Protein AF-A0A960VBR4-F1 (afdb_monomer)

Foldseek 3Di:
DPPPVVVVVVVVVVVVVVVVVVVVVPPPDDPDPAAQEEEEEDLDPVVQVVCCVVPVVRHHYDYHNHLVRSLVPQDLSHQEYEFEQDHPDQGRVNSLVSSCVRPVLQAYEYEEQDDPDAPPVRCCVPRVGLYYHHPPPDCVVVVVSSVVSNVSSVVVVVVVVVVVVVVVVVVVVLVVQQPDLDWDWDWDADLFIFTPDIHPNNCVVVPHPDPVVVRPHTPLVPDPHSCVSVVVD

Nearest PDB structures (foldseek):
  2vuh-assembly1_B-2  TM=8.983E-01  e=1.087E-08  Rhodobacter capsulatus
  2vui-assembly1_B-2  TM=8.947E-01  e=3.206E-08  Rhodobacter capsulatus
  7pva-assembly1_B  TM=7.418E-01  e=7.906E-09  Porphyromonas gingivalis W83
  3hv2-assembly1_B  TM=8.987E-01  e=1.284E-06  Pseudomonas protegens Pf-5
  2v0n-assembly1_B  TM=7.188E-01  e=6.638E-05  Caulobacter vibrioides CB15

Radius of gyration: 28.48 Å; Cα contacts (8 Å, |Δi|>4): 290; chains: 1; bounding box: 63×42×79 Å

Secondary structure (DSSP, 8-state):
--SSHHHHHHHHHHHHHHHHHHHHHTSSS----PPPEEEEE-S-HHHHHHHHHHHTTTSEEEEESSHHHHHHH--TTEEEEEE-SS-SSS-HHHHHHHHHHH-TT--EEEEE--SSSS-HHHHHHHH--SEEEETTS-HHHHHHHHHHHHHHHHHHHHHHHHHHHHHHHHHHHHHHHHH-SS--EEE--SSS-BEEEE-HHHHHHTT-S-HHHHTTSBGGGGSSSGGGGGGG-

Mean predicted aligned error: 11.53 Å

pLDDT: mean 84.43, std 19.1, range [33.66, 98.69]

Sequence (233 aa):
MENEKKNDEFDIFRNTKDDISKAQSDSTDKQYNSKPIVLIIDDDQNIRDALMISLGKKYNLILCSNGWDGINRVSPQVYTVILDIKMEGKNGFDTFIEIKQKNEYVPIIFHSAYQDLKSPFEIINDFRPFGYVVKGESNKQLLTMIDSGIDYYNQINKNILLGKKLQIQEEQYRTLVNNLNVGVYRNTGGLKGSFLQANPALAKILGYETVDEFMKKSVSDFYLNQKDRETFV

Solvent-accessible surface area (backbone atoms only — not comparable to full-atom values): 13092 Å² total; per-residue (Å²): 137,75,78,67,70,63,57,59,62,56,53,55,56,50,54,48,49,56,53,48,50,52,59,57,69,65,70,73,84,77,87,75,86,67,52,59,29,35,37,37,26,40,57,52,65,68,58,54,52,51,48,43,70,74,40,50,88,70,30,38,73,46,83,22,64,32,30,68,57,37,53,71,68,62,49,96,70,43,31,27,35,40,33,28,50,90,36,76,86,51,31,25,66,65,33,48,54,56,39,36,73,78,39,71,72,51,27,37,28,40,45,34,72,79,89,87,90,69,58,73,66,53,48,45,72,77,64,58,54,72,37,80,42,60,57,91,57,68,66,65,58,55,51,52,48,49,52,52,24,36,53,50,34,50,51,52,54,50,50,54,50,50,52,53,52,50,53,54,52,50,51,52,50,51,52,53,53,48,70,35,95,52,64,46,73,42,62,53,64,58,71,50,28,41,51,77,42,67,22,53,36,31,20,49,75,74,72,34,95,41,46,73,66,47,51,73,45,48,52,30,77,78,41,98,50,50,69,67,39,60,83,73,89

Structure (mmCIF, N/CA/C/O backbone):
data_AF-A0A960VBR4-F1
#
_entry.id   AF-A0A960VBR4-F1
#
loop_
_atom_site.group_PDB
_atom_site.id
_atom_site.type_symbol
_atom_site.label_atom_id
_atom_site.label_alt_id
_atom_site.label_comp_id
_atom_site.label_asym_id
_atom_site.label_entity_id
_atom_site.label_seq_id
_atom_site.pdbx_PDB_ins_code
_atom_site.Cartn_x
_atom_site.Cartn_y
_atom_site.Cartn_z
_atom_site.occupancy
_atom_site.B_iso_or_equiv
_atom_site.auth_seq_id
_atom_site.auth_comp_id
_atom_site.auth_asym_id
_atom_site.auth_atom_id
_atom_site.pdbx_PDB_model_num
ATOM 1 N N . MET A 1 1 ? -41.209 -12.188 9.310 1.00 42.19 1 MET A N 1
ATOM 2 C CA . MET A 1 1 ? -40.076 -11.774 8.451 1.00 42.19 1 MET A CA 1
ATOM 3 C C . MET A 1 1 ? -38.835 -11.344 9.251 1.00 42.19 1 MET A C 1
ATOM 5 O O . MET A 1 1 ? -37.852 -10.954 8.643 1.00 42.19 1 MET A O 1
ATOM 9 N N . GLU A 1 2 ? -38.816 -11.469 10.588 1.00 35.59 2 GLU A N 1
ATOM 10 C CA . GLU A 1 2 ? -37.652 -11.115 11.433 1.00 35.59 2 GLU A CA 1
ATOM 11 C C . GLU A 1 2 ? -36.722 -12.291 11.790 1.00 35.59 2 GLU A C 1
ATOM 13 O O . GLU A 1 2 ? -35.641 -12.070 12.324 1.00 35.59 2 GLU A O 1
ATOM 18 N N . ASN A 1 3 ? -37.096 -13.535 11.468 1.00 33.75 3 ASN A N 1
ATOM 19 C CA . ASN A 1 3 ? -36.330 -14.723 11.871 1.00 33.75 3 ASN A CA 1
ATOM 20 C C . ASN A 1 3 ? -35.296 -15.213 10.842 1.00 33.75 3 ASN A C 1
ATOM 22 O O . ASN A 1 3 ? -34.548 -16.130 11.156 1.00 33.75 3 ASN A O 1
ATOM 26 N N . GLU A 1 4 ? -35.206 -14.605 9.654 1.00 33.66 4 GLU A N 1
ATOM 27 C CA . GLU A 1 4 ? -34.183 -14.968 8.652 1.00 33.66 4 GLU A CA 1
ATOM 28 C C . GLU A 1 4 ? -32.904 -14.120 8.772 1.00 33.66 4 GLU A C 1
ATOM 30 O O . GLU A 1 4 ? -31.821 -14.622 8.502 1.00 33.66 4 GLU A O 1
ATOM 35 N N . LYS A 1 5 ? -32.974 -12.888 9.303 1.00 39.22 5 LYS A N 1
ATOM 36 C CA . LYS A 1 5 ? -31.795 -12.006 9.461 1.00 39.22 5 LYS A CA 1
ATOM 37 C C . LYS A 1 5 ? -30.871 -12.350 10.637 1.00 39.22 5 LYS A C 1
ATOM 39 O O . LYS A 1 5 ? -29.753 -11.856 10.685 1.00 39.22 5 LYS A O 1
ATOM 44 N N . LYS A 1 6 ? -31.315 -13.179 11.588 1.00 41.47 6 LYS A N 1
ATOM 45 C CA . LYS A 1 6 ? -30.488 -13.596 12.739 1.00 41.47 6 LYS A CA 1
ATOM 46 C C . LYS A 1 6 ? -29.543 -14.759 12.433 1.00 41.47 6 LYS A C 1
ATOM 48 O O . LYS A 1 6 ? -28.594 -14.956 13.184 1.00 41.47 6 LYS A O 1
ATOM 53 N N . ASN A 1 7 ? -29.783 -15.512 11.357 1.00 33.97 7 ASN A N 1
ATOM 54 C CA . ASN A 1 7 ? -28.906 -16.621 10.979 1.00 33.97 7 ASN A CA 1
ATOM 55 C C . ASN A 1 7 ? -27.661 -16.144 10.210 1.00 33.97 7 ASN A C 1
ATOM 57 O O . ASN A 1 7 ? -26.601 -16.736 10.385 1.00 33.97 7 ASN A O 1
ATOM 61 N N . ASP A 1 8 ? -27.743 -15.024 9.483 1.00 41.44 8 ASP A N 1
ATOM 62 C CA . ASP A 1 8 ? -26.605 -14.482 8.722 1.00 41.44 8 ASP A CA 1
ATOM 63 C C . ASP A 1 8 ? -25.493 -13.896 9.616 1.00 41.44 8 ASP A C 1
ATOM 65 O O . ASP A 1 8 ? -24.313 -14.051 9.308 1.00 41.44 8 ASP A O 1
ATOM 69 N N . GLU A 1 9 ? -25.820 -13.273 10.758 1.00 37.31 9 GLU A N 1
ATOM 70 C CA . GLU A 1 9 ? -24.797 -12.741 11.679 1.00 37.31 9 GLU A CA 1
ATOM 71 C C . GLU A 1 9 ? -23.972 -13.857 12.335 1.00 37.31 9 GLU A C 1
ATOM 73 O O . GLU A 1 9 ? -22.758 -13.724 12.478 1.00 37.31 9 GLU A O 1
ATOM 78 N N . PHE A 1 10 ? -24.592 -14.989 12.683 1.00 38.12 10 PHE A N 1
ATOM 79 C CA . PHE A 1 10 ? -23.902 -16.120 13.315 1.00 38.12 10 PHE A CA 1
ATOM 80 C C . PHE A 1 10 ? -22.989 -16.896 12.355 1.00 38.12 10 PHE A C 1
ATOM 82 O O . PHE A 1 10 ? -21.980 -17.456 12.801 1.00 38.12 10 PHE A O 1
ATOM 89 N N . ASP A 1 11 ? -23.283 -16.898 11.055 1.00 38.62 11 ASP A N 1
ATOM 90 C CA . ASP A 1 11 ? -22.440 -17.560 10.054 1.00 38.62 11 ASP A CA 1
ATOM 91 C C . ASP A 1 11 ? -21.168 -16.754 9.725 1.00 38.62 11 ASP A C 1
ATOM 93 O O . ASP A 1 11 ? -20.119 -17.343 9.446 1.00 38.62 11 ASP A O 1
ATOM 97 N N . ILE A 1 12 ? -21.181 -15.426 9.915 1.00 42.22 12 ILE A N 1
ATOM 98 C CA . ILE A 1 12 ? -19.964 -14.589 9.875 1.00 42.22 12 ILE A CA 1
ATOM 99 C C . ILE A 1 12 ? -19.017 -14.948 11.043 1.00 42.22 12 ILE A C 1
ATOM 101 O O . ILE A 1 12 ? -17.794 -15.006 10.874 1.00 42.22 12 ILE A O 1
ATOM 105 N N . PHE A 1 13 ? -19.559 -15.263 12.226 1.00 40.94 13 PHE A N 1
ATOM 106 C CA . PHE A 1 13 ? -18.775 -15.655 13.409 1.00 40.94 13 PHE A CA 1
ATOM 107 C C . PHE A 1 13 ? -18.161 -17.063 13.323 1.00 40.94 13 PHE A C 1
ATOM 109 O O . PHE A 1 13 ? -17.112 -17.305 13.927 1.00 40.94 13 PHE A O 1
ATOM 116 N N . ARG A 1 14 ? -18.779 -18.002 12.589 1.00 41.16 14 ARG A N 1
ATOM 117 C CA . ARG A 1 14 ? -18.183 -19.332 12.356 1.00 41.16 14 ARG A CA 1
ATOM 118 C C . ARG A 1 14 ? -17.019 -19.262 11.375 1.00 41.16 14 ARG A C 1
ATOM 120 O O . ARG A 1 14 ? -15.939 -19.740 11.709 1.00 41.16 14 ARG A O 1
ATOM 127 N N . ASN A 1 15 ? -17.202 -18.573 10.247 1.00 43.94 15 ASN A N 1
ATOM 128 C CA . ASN A 1 15 ? -16.138 -18.406 9.253 1.00 43.94 15 ASN A CA 1
ATOM 129 C C . ASN A 1 15 ? -14.916 -17.681 9.835 1.00 43.94 15 ASN A C 1
ATOM 131 O O . ASN A 1 15 ? -13.785 -18.099 9.617 1.00 43.94 15 ASN A O 1
ATOM 135 N N . THR A 1 16 ? -15.126 -16.664 10.677 1.00 49.59 16 THR A N 1
ATOM 136 C CA . THR A 1 16 ? -14.011 -15.943 11.316 1.00 49.59 16 THR A CA 1
ATOM 137 C C . THR A 1 16 ? -13.273 -16.770 12.369 1.00 49.59 16 THR A C 1
ATOM 139 O O . THR A 1 16 ? -12.064 -16.618 12.505 1.00 49.59 16 THR A O 1
ATOM 142 N N . LYS A 1 17 ? -13.936 -17.675 13.102 1.00 47.75 17 LYS A N 1
ATOM 143 C CA . LYS A 1 17 ? -13.244 -18.599 14.020 1.00 47.75 17 LYS A CA 1
ATOM 144 C C . LYS A 1 17 ? -12.384 -19.617 13.278 1.00 47.75 17 LYS A C 1
ATOM 146 O O . LYS A 1 17 ? -11.291 -19.918 13.756 1.00 47.75 17 LYS A O 1
ATOM 151 N N . ASP A 1 18 ? -12.840 -20.107 12.132 1.00 41.97 18 ASP A N 1
ATOM 152 C CA . ASP A 1 18 ? -12.066 -21.016 11.281 1.00 41.97 18 ASP A CA 1
ATOM 153 C C . ASP A 1 18 ? -10.891 -20.286 10.600 1.00 41.97 18 ASP A C 1
ATOM 155 O O . ASP A 1 18 ? -9.788 -20.828 10.519 1.00 41.97 18 ASP A O 1
ATOM 159 N N . ASP A 1 19 ? -11.069 -19.013 10.233 1.00 51.94 19 ASP A N 1
ATOM 160 C CA . ASP A 1 19 ? -9.996 -18.152 9.714 1.00 51.94 19 ASP A CA 1
ATOM 161 C C . ASP A 1 19 ? -8.967 -17.773 10.795 1.00 51.94 19 ASP A C 1
ATOM 163 O O . ASP A 1 19 ? -7.764 -17.733 10.533 1.00 51.94 19 ASP A O 1
ATOM 167 N N . ILE A 1 20 ? -9.410 -17.531 12.034 1.00 50.41 20 ILE A N 1
ATOM 168 C CA . ILE A 1 20 ? -8.535 -17.190 13.168 1.00 50.41 20 ILE A CA 1
ATOM 169 C C . ILE A 1 20 ? -7.820 -18.432 13.710 1.00 50.41 20 ILE A C 1
ATOM 171 O O . ILE A 1 20 ? -6.660 -18.333 14.104 1.00 50.41 20 ILE A O 1
ATOM 175 N N . SER A 1 21 ? -8.461 -19.603 13.710 1.00 47.28 21 SER A N 1
ATOM 176 C CA . SER A 1 21 ? -7.820 -20.859 14.127 1.00 47.28 21 SER A CA 1
ATOM 177 C C . SER A 1 21 ? -6.807 -21.358 13.094 1.00 47.28 21 SER A C 1
ATOM 179 O O . SER A 1 21 ? -5.727 -21.780 13.503 1.00 47.28 21 SER A O 1
ATOM 181 N N . LYS A 1 22 ? -7.055 -21.171 11.785 1.00 43.75 22 LYS A N 1
ATOM 182 C CA . LYS A 1 22 ? -6.006 -21.279 10.748 1.00 43.75 22 LYS A CA 1
ATOM 183 C C . LYS A 1 22 ? -4.876 -20.269 10.960 1.00 43.75 22 LYS A C 1
ATOM 185 O O . LYS A 1 22 ? -3.708 -20.637 10.917 1.00 43.75 22 LYS A O 1
ATOM 190 N N . ALA A 1 23 ? -5.200 -19.012 11.270 1.00 46.16 23 ALA A N 1
ATOM 191 C CA . ALA A 1 23 ? -4.188 -17.985 11.531 1.00 46.16 23 ALA A CA 1
ATOM 192 C C . ALA A 1 23 ? -3.373 -18.224 12.820 1.00 46.16 23 ALA A C 1
ATOM 194 O O . ALA A 1 23 ? -2.271 -17.691 12.952 1.00 46.16 23 ALA A O 1
ATOM 195 N N . GLN A 1 24 ? -3.894 -19.004 13.774 1.00 42.69 24 GLN A N 1
ATOM 196 C CA . GLN A 1 24 ? -3.209 -19.352 15.022 1.00 42.69 24 GLN A CA 1
ATOM 197 C C . GLN A 1 24 ? -2.404 -20.655 14.915 1.00 42.69 24 GLN A C 1
ATOM 199 O O . GLN A 1 24 ? -1.323 -20.716 15.503 1.00 42.69 24 GLN A O 1
ATOM 204 N N . SER A 1 25 ? -2.838 -21.651 14.132 1.00 40.44 25 SER A N 1
ATOM 205 C CA . SER A 1 25 ? -2.039 -22.865 13.882 1.00 40.44 25 SER A CA 1
ATOM 206 C C . SER A 1 25 ? -0.822 -22.624 12.983 1.00 40.44 25 SER A C 1
ATOM 208 O O . SER A 1 25 ? 0.148 -23.368 13.076 1.00 40.44 25 SER A O 1
ATOM 210 N N . ASP A 1 26 ? -0.837 -21.559 12.177 1.00 40.97 26 ASP A N 1
ATOM 211 C CA . ASP A 1 26 ? 0.260 -21.193 11.267 1.00 40.97 26 ASP A CA 1
ATOM 212 C C . ASP A 1 26 ? 1.315 -20.266 11.913 1.00 40.97 26 ASP A C 1
ATOM 214 O O . ASP A 1 26 ? 2.239 -19.796 11.249 1.00 40.97 26 ASP A O 1
ATOM 218 N N . SER A 1 27 ? 1.188 -19.968 13.213 1.00 40.31 27 SER A N 1
ATOM 219 C CA . SER A 1 27 ? 1.983 -18.926 13.887 1.00 40.31 27 SER A CA 1
ATOM 220 C C . SER A 1 27 ? 3.241 -19.414 14.621 1.00 40.31 27 SER A C 1
ATOM 222 O O . SER A 1 27 ? 3.963 -18.609 15.212 1.00 40.31 27 SER A O 1
ATOM 224 N N . THR A 1 28 ? 3.580 -20.699 14.513 1.00 37.69 28 THR A N 1
ATOM 225 C CA . THR A 1 28 ? 4.862 -21.247 14.978 1.00 37.69 28 THR A CA 1
ATOM 226 C C . THR A 1 28 ? 5.468 -22.121 13.884 1.00 37.69 28 THR A C 1
ATOM 228 O O . THR A 1 28 ? 4.940 -23.186 13.592 1.00 37.69 28 THR A O 1
ATOM 231 N N . ASP A 1 29 ? 6.584 -21.640 13.325 1.00 40.50 29 ASP A N 1
ATOM 232 C CA . ASP A 1 29 ? 7.463 -22.230 12.302 1.00 40.50 29 ASP A CA 1
ATOM 233 C C . ASP A 1 29 ? 7.265 -21.795 10.830 1.00 40.50 29 ASP A C 1
ATOM 235 O O . ASP A 1 29 ? 6.387 -22.260 10.111 1.00 40.50 29 ASP A O 1
ATOM 239 N N . LYS A 1 30 ? 8.258 -21.006 10.367 1.00 34.41 30 LYS A N 1
ATOM 240 C CA . LYS A 1 30 ? 8.620 -20.584 8.989 1.00 34.41 30 LYS A CA 1
ATOM 241 C C . LYS A 1 30 ? 8.100 -19.224 8.510 1.00 34.41 30 LYS A C 1
ATOM 243 O O . LYS A 1 30 ? 7.241 -19.113 7.643 1.00 34.41 30 LYS A O 1
ATOM 248 N N . GLN A 1 31 ? 8.800 -18.171 8.931 1.00 39.97 31 GLN A N 1
ATOM 249 C CA . GLN A 1 31 ? 8.921 -16.943 8.146 1.00 39.97 31 GLN A CA 1
ATOM 250 C C . GLN A 1 31 ? 9.685 -17.272 6.848 1.00 39.97 31 GLN A C 1
ATOM 252 O O . GLN A 1 31 ? 10.915 -17.240 6.812 1.00 39.97 31 GLN A O 1
ATOM 257 N N . TYR A 1 32 ? 8.980 -17.663 5.783 1.00 41.34 32 TYR A N 1
ATOM 258 C CA . TYR A 1 32 ? 9.600 -17.758 4.464 1.00 41.34 32 TYR A CA 1
ATOM 259 C C . TYR A 1 32 ? 10.051 -16.356 4.060 1.00 41.34 32 TYR A C 1
ATOM 261 O O . TYR A 1 32 ? 9.243 -15.472 3.791 1.00 41.34 32 TYR A O 1
ATOM 269 N N . ASN A 1 33 ? 11.366 -16.167 4.039 1.00 48.84 33 ASN A N 1
ATOM 270 C CA . ASN A 1 33 ? 12.055 -14.978 3.564 1.00 48.84 33 ASN A CA 1
ATOM 271 C C . ASN A 1 33 ? 11.931 -14.886 2.028 1.00 48.84 33 ASN A C 1
ATOM 273 O O . ASN A 1 33 ? 12.920 -14.972 1.299 1.00 48.84 33 ASN A O 1
ATOM 277 N N . SER A 1 34 ? 10.702 -14.840 1.506 1.00 80.06 34 SER A N 1
ATOM 278 C CA . SER A 1 34 ? 10.458 -14.682 0.077 1.00 80.06 34 SER A CA 1
ATOM 279 C C . SER A 1 34 ? 10.760 -13.241 -0.305 1.00 80.06 34 SER A C 1
ATOM 281 O O . SER A 1 34 ? 10.227 -12.311 0.300 1.00 80.06 34 SER A O 1
ATOM 283 N N . LYS A 1 35 ? 11.616 -13.060 -1.310 1.00 92.75 35 LYS A N 1
ATOM 284 C CA . LYS A 1 35 ? 11.963 -11.740 -1.835 1.00 92.75 35 LYS A CA 1
ATOM 285 C C . LYS A 1 35 ? 10.690 -10.948 -2.189 1.00 92.75 35 LYS A C 1
ATOM 287 O O . LYS A 1 35 ? 9.772 -11.541 -2.765 1.00 92.75 35 LYS A O 1
ATOM 292 N N . PRO A 1 36 ? 10.638 -9.634 -1.902 1.00 96.25 36 PRO A N 1
ATOM 293 C CA . PRO A 1 36 ? 9.482 -8.812 -2.239 1.00 96.25 36 PRO A CA 1
ATOM 294 C C . PRO A 1 36 ? 9.224 -8.832 -3.746 1.00 96.25 36 PRO A C 1
ATOM 296 O O . PRO A 1 36 ? 10.167 -8.874 -4.545 1.00 96.25 36 PRO A O 1
ATOM 299 N N . ILE A 1 37 ? 7.945 -8.820 -4.121 1.00 98.25 37 ILE A N 1
ATOM 300 C CA . ILE A 1 37 ? 7.527 -8.868 -5.521 1.00 98.25 37 ILE A CA 1
ATOM 301 C C . ILE A 1 37 ? 7.521 -7.453 -6.100 1.00 98.25 37 ILE A C 1
ATOM 303 O O . ILE A 1 37 ? 6.836 -6.570 -5.579 1.00 98.25 37 ILE A O 1
ATOM 307 N N . VAL A 1 38 ? 8.249 -7.257 -7.197 1.00 98.50 38 VAL A N 1
ATOM 308 C CA . VAL A 1 38 ? 8.288 -6.010 -7.967 1.00 98.50 38 VAL A CA 1
ATOM 309 C C . VAL A 1 38 ? 7.738 -6.282 -9.362 1.00 98.50 38 VAL A C 1
ATOM 311 O O . VAL A 1 38 ? 8.209 -7.176 -10.067 1.00 98.50 38 VAL A O 1
ATOM 314 N N . LEU A 1 39 ? 6.728 -5.513 -9.754 1.00 98.69 39 LEU A N 1
ATOM 315 C CA . LEU A 1 39 ? 6.128 -5.575 -11.082 1.00 98.69 39 LEU A CA 1
ATOM 316 C C . LEU A 1 39 ? 6.840 -4.582 -12.002 1.00 98.69 39 LEU A C 1
ATOM 318 O O . LEU A 1 39 ? 6.961 -3.412 -11.656 1.00 98.69 39 LEU A O 1
ATOM 322 N N . ILE A 1 40 ? 7.301 -5.035 -13.161 1.00 98.25 40 ILE A N 1
ATOM 323 C CA . ILE A 1 40 ? 7.991 -4.223 -14.165 1.00 98.25 40 ILE A CA 1
ATOM 324 C C . ILE A 1 40 ? 7.134 -4.201 -15.423 1.00 98.25 40 ILE A C 1
ATOM 326 O O . ILE A 1 40 ? 6.808 -5.257 -15.964 1.00 98.25 40 ILE A O 1
ATOM 330 N N . ILE A 1 41 ? 6.784 -3.005 -15.882 1.00 98.12 41 ILE A N 1
ATOM 331 C CA . ILE A 1 41 ? 5.954 -2.775 -17.062 1.00 98.12 41 ILE A CA 1
ATOM 332 C C . ILE A 1 41 ? 6.734 -1.855 -17.999 1.00 98.12 41 ILE A C 1
ATOM 334 O O . ILE A 1 41 ? 6.907 -0.675 -17.706 1.00 98.12 41 ILE A O 1
ATOM 338 N N . ASP A 1 42 ? 7.230 -2.413 -19.093 1.00 96.25 42 ASP A N 1
ATOM 339 C CA . ASP A 1 42 ? 8.037 -1.719 -20.101 1.00 96.25 42 ASP A CA 1
ATOM 340 C C . ASP A 1 42 ? 7.850 -2.480 -21.415 1.00 96.25 42 ASP A C 1
ATOM 342 O O . ASP A 1 42 ? 7.834 -3.711 -21.372 1.00 96.25 42 ASP A O 1
ATOM 346 N N . ASP A 1 43 ? 7.663 -1.821 -22.556 1.00 95.25 43 ASP A N 1
ATOM 347 C CA . ASP A 1 43 ? 7.450 -2.492 -23.846 1.00 95.25 43 ASP A CA 1
ATOM 348 C C . ASP A 1 43 ? 8.760 -2.968 -24.497 1.00 95.25 43 ASP A C 1
ATOM 350 O O . ASP A 1 43 ? 8.754 -3.972 -25.222 1.00 95.25 43 ASP A O 1
ATOM 354 N N . ASP A 1 44 ? 9.909 -2.410 -24.107 1.00 94.94 44 ASP A N 1
ATOM 355 C CA . ASP A 1 44 ? 11.227 -2.838 -24.581 1.00 94.94 44 ASP A CA 1
ATOM 356 C C . ASP A 1 44 ? 11.731 -4.095 -23.842 1.00 94.94 44 ASP A C 1
ATOM 358 O O . ASP A 1 44 ? 12.028 -4.096 -22.642 1.00 94.94 44 ASP A O 1
ATOM 362 N N . GLN A 1 45 ? 11.882 -5.194 -24.588 1.00 96.25 45 GLN A N 1
ATOM 363 C CA . GLN A 1 45 ? 12.408 -6.463 -24.071 1.00 96.25 45 GLN A CA 1
ATOM 364 C C . GLN A 1 45 ? 13.820 -6.319 -23.485 1.00 96.25 45 GLN A C 1
ATOM 366 O O . GLN A 1 45 ? 14.097 -6.902 -22.437 1.00 96.25 45 GLN A O 1
ATOM 371 N N . ASN A 1 46 ? 14.688 -5.509 -24.097 1.00 94.88 46 ASN A N 1
ATOM 372 C CA . ASN A 1 46 ? 16.066 -5.339 -23.636 1.00 94.88 46 ASN A CA 1
ATOM 373 C C . ASN A 1 46 ? 16.110 -4.682 -22.254 1.00 94.88 46 ASN A C 1
ATOM 375 O O . ASN A 1 46 ? 16.932 -5.047 -21.412 1.00 94.88 46 ASN A O 1
ATOM 379 N N . ILE A 1 47 ? 15.205 -3.733 -21.999 1.00 93.00 47 ILE A N 1
ATOM 380 C CA . ILE A 1 47 ? 15.102 -3.058 -20.703 1.00 93.00 47 ILE A CA 1
ATOM 381 C C . ILE A 1 47 ? 14.594 -4.033 -19.645 1.00 93.00 47 ILE A C 1
ATOM 383 O O . ILE A 1 47 ? 15.169 -4.106 -18.556 1.00 93.00 47 ILE A O 1
ATOM 387 N N . ARG A 1 48 ? 13.565 -4.829 -19.964 1.00 95.94 48 ARG A N 1
ATOM 388 C CA . ARG A 1 48 ? 13.056 -5.865 -19.052 1.00 95.94 48 ARG A CA 1
ATOM 389 C C . ARG A 1 48 ? 14.140 -6.876 -18.679 1.00 95.94 48 ARG A C 1
ATOM 391 O O . ARG A 1 48 ? 14.289 -7.181 -17.496 1.00 95.94 48 ARG A O 1
ATOM 398 N N . ASP A 1 49 ? 14.931 -7.332 -19.645 1.00 96.12 49 ASP A N 1
ATOM 399 C CA . ASP A 1 49 ? 16.025 -8.281 -19.412 1.00 96.12 49 ASP A CA 1
ATOM 400 C C . ASP A 1 49 ? 17.161 -7.660 -18.588 1.00 96.12 49 ASP A C 1
ATOM 402 O O . ASP A 1 49 ? 17.658 -8.271 -17.637 1.00 96.12 49 ASP A O 1
ATOM 406 N N . ALA A 1 50 ? 17.531 -6.409 -18.875 1.00 93.69 50 ALA A N 1
ATOM 407 C CA . ALA A 1 50 ? 18.530 -5.682 -18.096 1.00 93.69 50 ALA A CA 1
ATOM 408 C C . ALA A 1 50 ? 18.093 -5.499 -16.632 1.00 93.69 50 ALA A C 1
ATOM 410 O O . ALA A 1 50 ? 18.875 -5.748 -15.706 1.00 93.69 50 ALA A O 1
ATOM 411 N N . LEU A 1 51 ? 16.833 -5.118 -16.402 1.00 93.81 51 LEU A N 1
ATOM 412 C CA . LEU A 1 51 ? 16.264 -5.012 -15.058 1.00 93.81 51 LEU A CA 1
ATOM 413 C C . LEU A 1 51 ? 16.166 -6.383 -14.383 1.00 93.81 51 LEU A C 1
ATOM 415 O O . LEU A 1 51 ? 16.460 -6.485 -13.193 1.00 93.81 51 LEU A O 1
ATOM 419 N N . MET A 1 52 ? 15.845 -7.447 -15.122 1.00 95.75 52 MET A N 1
ATOM 420 C CA . MET A 1 52 ? 15.840 -8.810 -14.590 1.00 95.75 52 MET A CA 1
ATOM 421 C C . MET A 1 52 ? 17.208 -9.204 -14.033 1.00 95.75 52 MET A C 1
ATOM 423 O O . MET A 1 52 ? 17.307 -9.663 -12.892 1.00 95.75 52 MET A O 1
ATOM 427 N N . ILE A 1 53 ? 18.270 -8.970 -14.805 1.00 94.44 53 ILE A N 1
ATOM 428 C CA . ILE A 1 53 ? 19.650 -9.262 -14.403 1.00 94.44 53 ILE A CA 1
ATOM 429 C C . ILE A 1 53 ? 20.061 -8.396 -13.205 1.00 94.44 53 ILE A C 1
ATOM 431 O O . ILE A 1 53 ? 20.650 -8.900 -12.244 1.00 94.44 53 ILE A O 1
ATOM 435 N N . SER A 1 54 ? 19.738 -7.099 -13.238 1.00 92.50 54 SER A N 1
ATOM 436 C CA . SER A 1 54 ? 20.151 -6.147 -12.203 1.00 92.50 54 SER A CA 1
ATOM 437 C C . SER A 1 54 ? 19.399 -6.327 -10.881 1.00 92.50 54 SER A C 1
ATOM 439 O O . SER A 1 54 ? 19.974 -6.082 -9.820 1.00 92.50 54 SER A O 1
ATOM 441 N N . LEU A 1 55 ? 18.122 -6.717 -10.921 1.00 94.56 55 LEU A N 1
ATOM 442 C CA . LEU A 1 55 ? 17.211 -6.681 -9.770 1.00 94.56 55 LEU A CA 1
ATOM 443 C C . LEU A 1 55 ? 16.819 -8.081 -9.262 1.00 94.56 55 LEU A C 1
ATOM 445 O O . LEU A 1 55 ? 16.530 -8.242 -8.074 1.00 94.56 55 LEU A O 1
ATOM 449 N N . GLY A 1 56 ? 16.874 -9.122 -10.101 1.00 94.31 56 GLY A N 1
ATOM 450 C CA . GLY A 1 56 ? 16.381 -10.471 -9.773 1.00 94.31 56 GLY A CA 1
ATOM 451 C C . GLY A 1 56 ? 17.142 -11.177 -8.642 1.00 94.31 56 GLY A C 1
ATOM 452 O O . GLY A 1 56 ? 16.634 -12.093 -7.984 1.00 94.31 56 GLY A O 1
ATOM 453 N N . LYS A 1 57 ? 18.362 -10.720 -8.326 1.00 93.56 57 LYS A N 1
ATOM 454 C CA . LYS A 1 57 ? 19.091 -11.197 -7.139 1.00 93.56 57 LYS A CA 1
ATOM 455 C C . LYS A 1 57 ? 18.421 -10.777 -5.831 1.00 93.56 57 LYS A C 1
ATOM 457 O O . LYS A 1 57 ? 18.504 -11.541 -4.873 1.00 93.56 57 LYS A O 1
ATOM 462 N N . LYS A 1 58 ? 17.740 -9.628 -5.791 1.00 95.25 58 LYS A N 1
ATOM 463 C CA . LYS A 1 58 ? 17.160 -9.045 -4.570 1.00 95.25 58 LYS A CA 1
ATOM 464 C C . LYS A 1 58 ? 15.634 -9.148 -4.506 1.00 95.25 58 LYS A C 1
ATOM 466 O O . LYS A 1 58 ? 15.100 -9.317 -3.415 1.00 95.25 58 LYS A O 1
ATOM 471 N N . TYR A 1 59 ? 14.953 -9.130 -5.649 1.00 97.25 59 TYR A N 1
ATOM 472 C CA . TYR A 1 59 ? 13.489 -9.111 -5.725 1.00 97.25 59 TYR A CA 1
ATOM 473 C C . TYR A 1 59 ? 12.947 -10.285 -6.543 1.00 97.25 59 TYR A C 1
ATOM 475 O O . TYR A 1 59 ? 13.649 -10.832 -7.395 1.00 97.25 59 TYR A O 1
ATOM 483 N N . ASN A 1 60 ? 11.689 -10.646 -6.301 1.00 97.75 60 ASN A N 1
ATOM 484 C CA . ASN A 1 60 ? 10.924 -11.501 -7.204 1.00 97.75 60 ASN A CA 1
ATOM 485 C C . ASN A 1 60 ? 10.281 -10.605 -8.264 1.00 97.75 60 ASN A C 1
ATOM 487 O O . ASN A 1 60 ? 9.529 -9.697 -7.926 1.00 97.75 60 ASN A O 1
ATOM 491 N N . LEU A 1 61 ? 10.597 -10.820 -9.537 1.00 97.81 61 LEU A N 1
ATOM 492 C CA . LEU A 1 61 ? 10.180 -9.911 -10.603 1.00 97.81 61 LEU A CA 1
ATOM 493 C C . LEU A 1 61 ? 9.029 -10.502 -11.407 1.00 97.81 61 LEU A C 1
ATOM 495 O O . LEU A 1 61 ? 9.099 -11.650 -11.844 1.00 97.81 61 LEU A O 1
ATOM 499 N N . ILE A 1 62 ? 8.003 -9.691 -11.640 1.00 98.31 62 ILE A N 1
ATOM 500 C CA . ILE A 1 62 ? 6.966 -9.960 -12.635 1.00 98.31 62 ILE A CA 1
ATOM 501 C C . ILE A 1 62 ? 7.218 -8.998 -13.790 1.00 98.31 62 ILE A C 1
ATOM 503 O O . ILE A 1 62 ? 7.205 -7.789 -13.587 1.00 98.31 62 ILE A O 1
ATOM 507 N N . LEU A 1 63 ? 7.471 -9.524 -14.985 1.00 98.19 63 LEU A N 1
ATOM 508 C CA . LEU A 1 63 ? 7.750 -8.723 -16.176 1.00 98.19 63 LEU A CA 1
ATOM 509 C C . LEU A 1 63 ? 6.507 -8.683 -17.072 1.00 98.19 63 LEU A C 1
ATOM 511 O O . LEU A 1 63 ? 5.949 -9.731 -17.393 1.00 98.19 63 LEU A O 1
ATOM 515 N N . CYS A 1 64 ? 6.096 -7.491 -17.490 1.00 98.12 64 CYS A N 1
ATOM 516 C CA . CYS A 1 64 ? 4.973 -7.256 -18.394 1.00 98.12 64 CYS A CA 1
ATOM 517 C C . CYS A 1 64 ? 5.440 -6.409 -19.578 1.00 98.12 64 CYS A C 1
ATOM 519 O O . CYS A 1 64 ? 6.133 -5.412 -19.388 1.00 98.12 64 CYS A O 1
ATOM 521 N N . SER A 1 65 ? 5.039 -6.791 -20.791 1.00 96.69 65 SER A N 1
ATOM 522 C CA . SER A 1 65 ? 5.425 -6.094 -22.027 1.00 96.69 65 SER A CA 1
ATOM 523 C C . SER A 1 65 ? 4.485 -4.955 -22.426 1.00 96.69 65 SER A C 1
ATOM 525 O O . SER A 1 65 ? 4.676 -4.343 -23.468 1.00 96.69 65 SER A O 1
ATOM 527 N N . ASN A 1 66 ? 3.419 -4.717 -21.660 1.00 96.94 66 ASN A N 1
ATOM 528 C CA . ASN A 1 66 ? 2.427 -3.684 -21.942 1.00 96.94 66 ASN A CA 1
ATOM 529 C C . ASN A 1 66 ? 1.578 -3.372 -20.699 1.00 96.94 66 ASN A C 1
ATOM 531 O O . ASN A 1 66 ? 1.509 -4.165 -19.751 1.00 96.94 66 ASN A O 1
ATOM 535 N N . GLY A 1 67 ? 0.887 -2.229 -20.737 1.00 97.00 67 GLY A N 1
ATOM 536 C CA . GLY A 1 67 ? 0.046 -1.746 -19.642 1.00 97.00 67 GLY A CA 1
ATOM 537 C C . GLY A 1 67 ? -1.085 -2.697 -19.241 1.00 97.00 67 GLY A C 1
ATOM 538 O O . GLY A 1 67 ? -1.296 -2.914 -18.050 1.00 97.00 67 GLY A O 1
ATOM 539 N N . TRP A 1 68 ? -1.776 -3.320 -20.205 1.00 97.44 68 TRP A N 1
ATOM 540 C CA . TRP A 1 68 ? -2.890 -4.243 -19.928 1.00 97.44 68 TRP A CA 1
ATOM 541 C C . TRP A 1 68 ? -2.454 -5.441 -19.087 1.00 97.44 68 TRP A C 1
ATOM 543 O O . TRP A 1 68 ? -3.098 -5.796 -18.098 1.00 97.44 68 TRP A O 1
ATOM 553 N N . ASP A 1 69 ? -1.331 -6.042 -19.461 1.00 97.12 69 ASP A N 1
ATOM 554 C CA . ASP A 1 69 ? -0.743 -7.166 -18.746 1.00 97.12 69 ASP A CA 1
ATOM 555 C C . ASP A 1 69 ? -0.292 -6.759 -17.332 1.00 97.12 69 ASP A C 1
ATOM 557 O O . ASP A 1 69 ? -0.571 -7.446 -16.347 1.00 97.12 69 ASP A O 1
ATOM 561 N N . GLY A 1 70 ? 0.315 -5.574 -17.200 1.00 97.25 70 GLY A N 1
ATOM 562 C CA . GLY A 1 70 ? 0.653 -4.971 -15.908 1.00 97.25 70 GLY A CA 1
ATOM 563 C C . GLY A 1 70 ? -0.556 -4.798 -14.984 1.00 97.25 70 GLY A C 1
ATOM 564 O O . GLY A 1 70 ? -0.535 -5.234 -13.832 1.00 97.25 70 GLY A O 1
ATOM 565 N N . ILE A 1 71 ? -1.648 -4.234 -15.499 1.00 98.06 71 ILE A N 1
ATOM 566 C CA . ILE A 1 71 ? -2.898 -4.021 -14.754 1.00 98.06 71 ILE A CA 1
ATOM 567 C C . ILE A 1 71 ? -3.520 -5.348 -14.318 1.00 98.06 71 ILE A C 1
ATOM 569 O O . ILE A 1 71 ? -4.117 -5.425 -13.245 1.00 98.06 71 ILE A O 1
ATOM 573 N N . ASN A 1 72 ? -3.411 -6.405 -15.119 1.00 97.50 72 ASN A N 1
ATOM 574 C CA . ASN A 1 72 ? -3.943 -7.720 -14.759 1.00 97.50 72 ASN A CA 1
ATOM 575 C C . ASN A 1 72 ? -3.107 -8.436 -13.696 1.00 97.50 72 ASN A C 1
ATOM 577 O O . ASN A 1 72 ? -3.655 -9.235 -12.940 1.00 97.50 72 ASN A O 1
ATOM 581 N N . ARG A 1 73 ? -1.805 -8.140 -13.610 1.00 97.38 73 ARG A N 1
ATOM 582 C CA . ARG A 1 73 ? -0.893 -8.767 -12.643 1.00 97.38 73 ARG A CA 1
ATOM 583 C C . ARG A 1 73 ? -0.710 -7.995 -11.341 1.00 97.38 73 ARG A C 1
ATOM 585 O O . ARG A 1 73 ? -0.128 -8.549 -10.406 1.00 97.38 73 ARG A O 1
ATOM 592 N N . VAL A 1 74 ? -1.208 -6.760 -11.232 1.00 96.69 74 VAL A N 1
ATOM 593 C CA . VAL A 1 74 ? -1.209 -6.064 -9.939 1.00 96.69 74 VAL A CA 1
ATOM 594 C C . VAL A 1 74 ? -2.092 -6.817 -8.942 1.00 96.69 74 VAL A C 1
ATOM 596 O O . VAL A 1 74 ? -3.238 -7.168 -9.220 1.00 96.69 74 VAL A O 1
ATOM 599 N N . SER A 1 75 ? -1.546 -7.068 -7.758 1.00 95.06 75 SER A N 1
ATOM 600 C CA . SER A 1 75 ? -2.236 -7.727 -6.653 1.00 95.06 75 SER A CA 1
ATOM 601 C C . SER A 1 75 ? -1.739 -7.158 -5.320 1.00 95.06 75 SER A C 1
ATOM 603 O O . SER A 1 75 ? -0.717 -6.466 -5.306 1.00 95.06 75 SER A O 1
ATOM 605 N N . PRO A 1 76 ? -2.395 -7.464 -4.185 1.00 93.31 76 PRO A N 1
ATOM 606 C CA . PRO A 1 76 ? -1.909 -7.055 -2.863 1.00 93.31 76 PRO A CA 1
ATOM 607 C C . PRO A 1 76 ? -0.508 -7.581 -2.503 1.00 93.31 76 PRO A C 1
ATOM 609 O O . PRO A 1 76 ? 0.100 -7.095 -1.557 1.00 93.31 76 PRO A O 1
ATOM 612 N N . GLN A 1 77 ? 0.006 -8.579 -3.232 1.00 93.88 77 GLN A N 1
ATOM 613 C CA . GLN A 1 77 ? 1.344 -9.143 -3.021 1.00 93.88 77 GLN A CA 1
ATOM 614 C C . GLN A 1 77 ? 2.436 -8.389 -3.793 1.00 93.88 77 GLN A C 1
ATOM 616 O O . GLN A 1 77 ? 3.616 -8.638 -3.561 1.00 93.88 77 GLN A O 1
ATOM 621 N N . VAL A 1 78 ? 2.073 -7.493 -4.718 1.00 97.75 78 VAL A N 1
ATOM 622 C CA . VAL A 1 78 ? 3.024 -6.629 -5.430 1.00 97.75 78 VAL A CA 1
ATOM 623 C C . VAL A 1 78 ? 3.366 -5.445 -4.534 1.00 97.75 78 VAL A C 1
ATOM 625 O O . VAL A 1 78 ? 2.491 -4.660 -4.180 1.00 97.75 78 VAL A O 1
ATOM 628 N N . TYR A 1 79 ? 4.644 -5.310 -4.187 1.00 98.25 79 TYR A N 1
ATOM 629 C CA . TYR A 1 79 ? 5.108 -4.291 -3.244 1.00 98.25 79 TYR A CA 1
ATOM 630 C C . TYR A 1 79 ? 5.425 -2.961 -3.916 1.00 98.25 79 TYR A C 1
ATOM 632 O O . TYR A 1 79 ? 5.261 -1.923 -3.291 1.00 98.25 79 TYR A O 1
ATOM 640 N N . THR A 1 80 ? 5.880 -3.003 -5.169 1.00 98.38 80 THR A N 1
ATOM 641 C CA . THR A 1 80 ? 6.259 -1.829 -5.963 1.00 98.38 80 THR A CA 1
ATOM 642 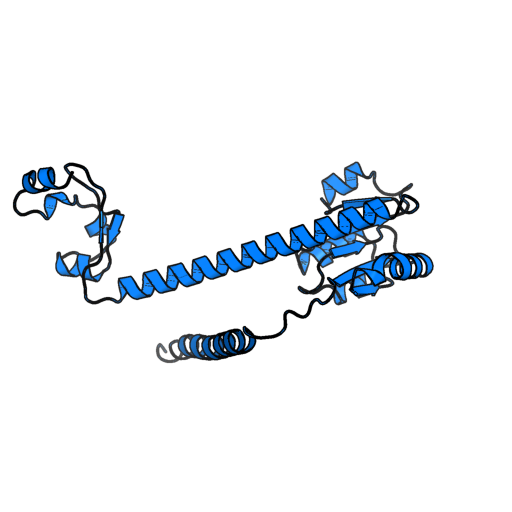C C . THR A 1 80 ? 6.031 -2.117 -7.442 1.00 98.38 80 THR A C 1
ATOM 644 O O . THR A 1 80 ? 6.239 -3.244 -7.900 1.00 98.38 80 THR A O 1
ATOM 647 N N . VAL A 1 81 ? 5.644 -1.087 -8.196 1.00 98.69 81 VAL A N 1
ATOM 648 C CA . VAL A 1 81 ? 5.544 -1.123 -9.659 1.00 98.69 81 VAL A CA 1
ATOM 649 C C . VAL A 1 81 ? 6.594 -0.198 -10.272 1.00 98.69 81 VAL A C 1
ATOM 651 O O . VAL A 1 81 ? 6.690 0.965 -9.890 1.00 98.69 81 VAL A O 1
ATOM 654 N N . ILE A 1 82 ? 7.352 -0.700 -11.240 1.00 97.94 82 ILE A N 1
ATOM 655 C CA . ILE A 1 82 ? 8.194 0.082 -12.147 1.00 97.94 82 ILE A CA 1
ATOM 656 C C . ILE A 1 82 ? 7.446 0.179 -13.471 1.00 97.94 82 ILE A C 1
ATOM 658 O O . ILE A 1 82 ? 7.071 -0.848 -14.038 1.00 97.94 82 ILE A O 1
ATOM 662 N N . LEU A 1 83 ? 7.208 1.397 -13.942 1.00 97.44 83 LEU A N 1
ATOM 663 C CA . LEU A 1 83 ? 6.328 1.657 -15.075 1.00 97.44 83 LEU A CA 1
ATOM 664 C C . LEU A 1 83 ? 7.005 2.579 -16.082 1.00 97.44 83 LEU A C 1
ATOM 666 O O . LEU A 1 83 ? 7.359 3.711 -15.744 1.00 97.44 83 LEU A O 1
ATOM 670 N N . ASP A 1 84 ? 7.154 2.120 -17.321 1.00 94.94 84 ASP A N 1
ATOM 671 C CA . ASP A 1 84 ? 7.478 3.023 -18.415 1.00 94.94 84 ASP A CA 1
ATOM 672 C C . ASP A 1 84 ? 6.277 3.906 -18.750 1.00 94.94 84 ASP A C 1
ATOM 674 O O . ASP A 1 84 ? 5.114 3.508 -18.673 1.00 94.94 84 ASP A O 1
ATOM 678 N N . ILE A 1 85 ? 6.576 5.144 -19.116 1.00 91.69 85 ILE A N 1
ATOM 679 C CA . ILE A 1 85 ? 5.588 6.135 -19.520 1.00 91.69 85 ILE A CA 1
ATOM 680 C C . ILE A 1 85 ? 5.226 5.946 -20.991 1.00 91.69 85 ILE A C 1
ATOM 682 O O . ILE A 1 85 ? 4.043 5.975 -21.346 1.00 91.69 85 ILE A O 1
ATOM 686 N N . LYS A 1 86 ? 6.236 5.772 -21.851 1.00 88.88 86 LYS A N 1
ATOM 687 C CA . LYS A 1 86 ? 6.060 5.731 -23.302 1.00 88.88 86 LYS A CA 1
ATOM 688 C C . LYS A 1 86 ? 6.020 4.282 -23.768 1.00 88.88 86 LYS A C 1
ATOM 690 O O . LYS A 1 86 ? 7.049 3.733 -24.115 1.00 88.88 86 LYS A O 1
ATOM 695 N N . MET A 1 87 ? 4.817 3.719 -23.796 1.00 90.38 87 MET A N 1
ATOM 696 C CA . MET A 1 87 ? 4.560 2.374 -24.309 1.00 90.38 87 MET A CA 1
ATOM 697 C C . MET A 1 87 ? 3.569 2.411 -25.470 1.00 90.38 87 MET A C 1
ATOM 699 O O . MET A 1 87 ? 2.661 3.251 -25.485 1.00 90.38 87 MET A O 1
ATOM 703 N N . GLU A 1 88 ? 3.703 1.475 -26.409 1.00 85.69 88 GLU A N 1
ATOM 704 C CA . GLU A 1 88 ? 2.685 1.239 -27.436 1.00 85.69 88 GLU A CA 1
ATOM 705 C C . GLU A 1 88 ? 1.367 0.702 -26.832 1.00 85.69 88 GLU A C 1
ATOM 707 O O . GLU A 1 88 ? 1.338 -0.051 -25.854 1.00 85.69 88 GLU A O 1
ATOM 712 N N . GLY A 1 89 ? 0.232 1.095 -27.419 1.00 90.12 89 GLY A N 1
ATOM 713 C CA . GLY A 1 89 ? -1.094 0.702 -26.946 1.00 90.12 89 GLY A CA 1
ATOM 714 C C . GLY A 1 89 ? -1.532 1.508 -25.723 1.00 90.12 89 GLY A C 1
ATOM 715 O O . GLY A 1 89 ? -1.838 2.695 -25.836 1.00 90.12 89 GLY A O 1
ATOM 716 N N . LYS A 1 90 ? -1.622 0.863 -24.553 1.00 90.31 90 LYS A N 1
ATOM 717 C CA . LYS A 1 90 ? -2.010 1.547 -23.312 1.00 90.31 90 LYS A CA 1
ATOM 718 C C . LYS A 1 90 ? -0.790 2.229 -22.698 1.00 90.31 90 LYS A C 1
ATOM 720 O O . LYS A 1 90 ? 0.094 1.551 -22.179 1.00 90.31 90 LYS A O 1
ATOM 725 N N . ASN A 1 91 ? -0.764 3.561 -22.745 1.00 91.19 91 ASN A N 1
ATOM 726 C CA . ASN A 1 91 ? 0.361 4.349 -22.239 1.00 91.19 91 ASN A CA 1
ATOM 727 C C . ASN A 1 91 ? 0.519 4.229 -20.705 1.00 91.19 91 ASN A C 1
ATOM 729 O O . ASN A 1 91 ? -0.380 3.769 -19.988 1.00 91.19 91 ASN A O 1
ATOM 733 N N . GLY A 1 92 ? 1.673 4.656 -20.187 1.00 93.81 92 GLY A N 1
ATOM 734 C CA . GLY A 1 92 ? 1.997 4.540 -18.766 1.00 93.81 92 GLY A CA 1
ATOM 735 C C . GLY A 1 92 ? 1.137 5.402 -17.839 1.00 93.81 92 GLY A C 1
ATOM 736 O O . GLY A 1 92 ? 0.899 5.006 -16.703 1.00 93.81 92 GLY A O 1
ATOM 737 N N . PHE A 1 93 ? 0.605 6.536 -18.296 1.00 94.19 93 PHE A N 1
ATOM 738 C CA . PHE A 1 93 ? -0.275 7.369 -17.467 1.00 94.19 93 PHE A CA 1
ATOM 739 C C . PHE A 1 93 ? -1.650 6.724 -17.265 1.00 94.19 93 PHE A C 1
ATOM 741 O O . PHE A 1 93 ? -2.133 6.641 -16.136 1.00 94.19 93 PHE A O 1
ATOM 748 N N . ASP A 1 94 ? -2.245 6.181 -18.326 1.00 96.00 94 ASP A N 1
ATOM 749 C CA . ASP A 1 94 ? -3.506 5.440 -18.225 1.00 96.00 94 ASP A CA 1
ATOM 750 C C . ASP A 1 94 ? -3.321 4.158 -17.403 1.00 96.00 94 ASP A C 1
ATOM 752 O O . ASP A 1 94 ? -4.181 3.774 -16.610 1.00 96.00 94 ASP A O 1
ATOM 756 N N . THR A 1 95 ? -2.166 3.508 -17.560 1.00 98.00 95 THR A N 1
ATOM 757 C CA . THR A 1 95 ? -1.786 2.331 -16.770 1.00 98.00 95 THR A CA 1
ATOM 758 C C . THR A 1 95 ? -1.654 2.668 -15.285 1.00 98.00 95 THR A C 1
ATOM 760 O O . THR A 1 95 ? -2.162 1.932 -14.441 1.00 98.00 95 THR A O 1
ATOM 763 N N . PHE A 1 96 ? -1.027 3.800 -14.953 1.00 97.81 96 PHE A N 1
ATOM 764 C CA . PHE A 1 96 ? -0.898 4.291 -13.582 1.00 97.81 96 PHE A CA 1
ATOM 765 C C . PHE A 1 96 ? -2.265 4.453 -12.910 1.00 97.81 96 PHE A C 1
ATOM 767 O O . PHE A 1 96 ? -2.465 3.957 -11.799 1.00 97.81 96 PHE A O 1
ATOM 774 N N . ILE A 1 97 ? -3.211 5.113 -13.588 1.00 97.50 97 ILE A N 1
ATOM 775 C CA . ILE A 1 97 ? -4.547 5.390 -13.044 1.00 97.50 97 ILE A CA 1
ATOM 776 C C . ILE A 1 97 ? -5.274 4.08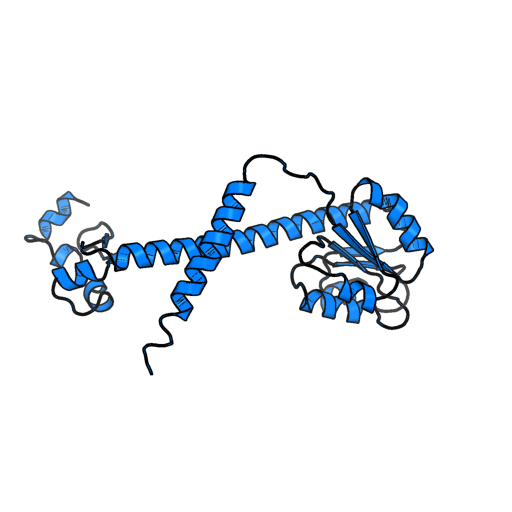1 -12.713 1.00 97.50 97 ILE A C 1
ATOM 778 O O . ILE A 1 97 ? -5.799 3.930 -11.611 1.00 97.50 97 ILE A O 1
ATOM 782 N N . GLU A 1 98 ? -5.263 3.106 -13.622 1.00 98.19 98 GLU A N 1
ATOM 783 C CA . GLU A 1 98 ? -5.952 1.827 -13.406 1.00 98.19 98 GLU A CA 1
ATOM 784 C C . GLU A 1 98 ? -5.290 0.961 -12.330 1.00 98.19 98 GLU A C 1
ATOM 786 O O . GLU A 1 98 ? -5.980 0.315 -11.537 1.00 98.19 98 GLU A O 1
ATOM 791 N N . ILE A 1 99 ? -3.957 0.978 -12.234 1.00 98.38 99 ILE A N 1
ATOM 792 C CA . ILE A 1 99 ? -3.247 0.307 -11.138 1.00 98.38 99 ILE A CA 1
ATOM 793 C C . ILE A 1 99 ? -3.647 0.922 -9.793 1.00 98.38 99 ILE A C 1
ATOM 795 O O . ILE A 1 99 ? -3.948 0.182 -8.854 1.00 98.38 99 ILE A O 1
ATOM 799 N N . LYS A 1 100 ? -3.716 2.256 -9.700 1.00 97.44 100 LYS A N 1
ATOM 800 C CA . LYS A 1 100 ? -4.142 2.957 -8.481 1.00 97.44 100 LYS A CA 1
ATOM 801 C C . LYS A 1 100 ? -5.600 2.694 -8.110 1.00 97.44 100 LYS A C 1
ATOM 803 O O . LYS A 1 100 ? -5.907 2.639 -6.927 1.00 97.44 100 LYS A O 1
ATOM 808 N N . GLN A 1 101 ? -6.483 2.457 -9.076 1.00 96.94 101 GLN A N 1
ATOM 809 C CA . GLN A 1 101 ? -7.860 2.035 -8.790 1.00 96.94 101 GLN A CA 1
ATOM 810 C C . GLN A 1 101 ? -7.929 0.628 -8.178 1.00 96.94 101 GLN A C 1
ATOM 812 O O . GLN A 1 101 ? -8.759 0.380 -7.307 1.00 96.94 101 GLN A O 1
ATOM 817 N N . LYS A 1 102 ? -7.060 -0.296 -8.608 1.00 96.88 102 LYS A N 1
ATOM 818 C CA . LYS A 1 102 ? -6.997 -1.657 -8.044 1.00 96.88 102 LYS A CA 1
ATOM 819 C C . LYS A 1 102 ? -6.288 -1.709 -6.693 1.00 96.88 102 LYS A C 1
ATOM 821 O O . LYS A 1 102 ? -6.642 -2.519 -5.840 1.00 96.88 102 LYS A O 1
ATOM 826 N N . ASN A 1 103 ? -5.256 -0.891 -6.517 1.00 96.31 103 ASN A N 1
ATOM 827 C CA . ASN A 1 103 ? -4.453 -0.827 -5.305 1.00 96.31 103 ASN A CA 1
ATOM 828 C C . ASN A 1 103 ? -3.947 0.605 -5.103 1.00 96.31 103 ASN A C 1
ATOM 830 O O . ASN A 1 103 ? -2.879 0.979 -5.583 1.00 96.31 103 ASN A O 1
ATOM 834 N N . GLU A 1 104 ? -4.720 1.406 -4.373 1.00 95.88 104 GLU A N 1
ATOM 835 C CA . GLU A 1 104 ? -4.446 2.831 -4.142 1.00 95.88 104 GLU A CA 1
ATOM 836 C C . GLU A 1 104 ? -3.049 3.073 -3.549 1.00 95.88 104 GLU A C 1
ATOM 838 O O . GLU A 1 104 ? -2.336 4.014 -3.921 1.00 95.88 104 GLU A O 1
ATOM 843 N N . TYR A 1 105 ? -2.617 2.174 -2.666 1.00 96.25 105 TYR A N 1
ATOM 844 C CA . TYR A 1 105 ? -1.409 2.350 -1.871 1.00 96.25 105 TYR A CA 1
ATOM 845 C C . TYR A 1 105 ? -0.145 1.794 -2.523 1.00 96.25 105 TYR A C 1
ATOM 847 O O . TYR A 1 105 ? 0.942 2.100 -2.037 1.00 96.25 105 TYR A O 1
ATOM 855 N N . VAL A 1 106 ? -0.241 1.016 -3.612 1.00 98.12 106 VAL A N 1
ATOM 856 C CA . VAL A 1 106 ? 0.967 0.458 -4.242 1.00 98.12 106 VAL A CA 1
ATOM 857 C C . VAL A 1 106 ? 1.852 1.596 -4.762 1.00 98.12 106 VAL A C 1
ATOM 859 O O . VAL A 1 106 ? 1.373 2.453 -5.514 1.00 98.12 106 VAL A O 1
ATOM 862 N N . PRO A 1 107 ? 3.126 1.679 -4.360 1.00 98.31 107 PRO A N 1
ATOM 863 C CA . PRO A 1 107 ? 4.042 2.684 -4.873 1.00 98.31 107 PRO A CA 1
ATOM 864 C C . PRO A 1 107 ? 4.363 2.386 -6.338 1.00 98.31 107 PRO A C 1
ATOM 866 O O . PRO A 1 107 ? 4.709 1.262 -6.708 1.00 98.31 107 PRO A O 1
ATOM 869 N N . ILE A 1 108 ? 4.244 3.415 -7.175 1.00 98.56 108 ILE A N 1
ATOM 870 C CA . ILE A 1 108 ? 4.552 3.341 -8.604 1.00 98.56 108 ILE A CA 1
ATOM 871 C C . ILE A 1 108 ? 5.720 4.281 -8.881 1.00 98.56 108 ILE A C 1
ATOM 873 O O . ILE A 1 108 ? 5.656 5.468 -8.550 1.00 98.56 108 ILE A O 1
ATOM 877 N N . ILE A 1 109 ? 6.778 3.736 -9.470 1.00 97.00 109 ILE A N 1
ATOM 878 C CA . ILE A 1 109 ? 7.982 4.446 -9.886 1.00 97.00 109 ILE A CA 1
ATOM 879 C C . ILE A 1 109 ? 7.951 4.534 -11.406 1.00 97.00 109 ILE A C 1
ATOM 881 O O . ILE A 1 109 ? 7.986 3.508 -12.087 1.00 97.00 109 ILE A O 1
ATOM 885 N N . PHE A 1 110 ? 7.910 5.749 -11.942 1.00 95.06 110 PHE A N 1
ATOM 886 C CA . PHE A 1 110 ? 8.089 5.933 -13.375 1.00 95.06 110 PHE A CA 1
ATOM 887 C C . PHE A 1 110 ? 9.558 5.756 -13.747 1.00 95.06 110 PHE A C 1
ATOM 889 O O . PHE A 1 110 ? 10.437 6.336 -13.108 1.00 95.06 110 PHE A O 1
ATOM 896 N N . HIS A 1 111 ? 9.816 4.968 -14.786 1.00 92.56 111 HIS A N 1
ATOM 897 C CA . HIS A 1 111 ? 11.152 4.712 -15.311 1.00 92.56 111 HIS A CA 1
ATOM 898 C C . HIS A 1 111 ? 11.150 4.960 -16.819 1.00 92.56 111 HIS A C 1
ATOM 900 O O . HIS A 1 111 ? 10.677 4.117 -17.573 1.00 92.56 111 HIS A O 1
ATOM 906 N N . SER A 1 112 ? 11.629 6.123 -17.272 1.00 85.94 112 SER A N 1
ATOM 907 C CA . SER A 1 112 ? 11.513 6.530 -18.684 1.00 85.94 112 SER A CA 1
ATOM 908 C C . SER A 1 112 ? 12.721 7.331 -19.177 1.00 85.94 112 SER A C 1
ATOM 910 O O . SER A 1 112 ? 13.400 7.977 -18.391 1.00 85.94 112 SER A O 1
ATOM 912 N N . ALA A 1 113 ? 13.011 7.309 -20.481 1.00 81.00 113 ALA A N 1
ATOM 913 C CA . ALA A 1 113 ? 14.166 8.000 -21.084 1.00 81.00 113 ALA A CA 1
ATOM 914 C C . ALA A 1 113 ? 13.985 9.526 -21.226 1.00 81.00 113 ALA A C 1
ATOM 916 O O . ALA A 1 113 ? 14.925 10.233 -21.558 1.00 81.00 113 ALA A O 1
ATOM 917 N N . TYR A 1 114 ? 12.762 9.997 -20.987 1.00 62.94 114 TYR A N 1
ATOM 918 C CA . TYR A 1 114 ? 12.294 11.379 -20.921 1.00 62.94 114 TYR A CA 1
ATOM 919 C C . TYR A 1 114 ? 13.029 12.452 -21.734 1.00 62.94 114 TYR A C 1
ATOM 921 O O . TYR A 1 114 ? 13.987 13.059 -21.257 1.00 62.94 114 TYR A O 1
ATOM 929 N N . GLN A 1 115 ? 12.467 12.775 -22.906 1.00 59.31 115 GLN A N 1
ATOM 930 C CA . GLN A 1 115 ? 12.758 14.028 -23.617 1.00 59.31 115 GLN A CA 1
ATOM 931 C C . GLN A 1 115 ? 11.502 14.757 -24.166 1.00 59.31 115 GLN A C 1
ATOM 933 O O . GLN A 1 115 ? 11.550 15.977 -24.248 1.00 59.31 115 GLN A O 1
ATOM 938 N N . ASP A 1 116 ? 10.348 14.100 -24.421 1.00 57.97 116 ASP A N 1
ATOM 939 C CA . ASP A 1 116 ? 9.350 14.690 -25.354 1.00 57.97 116 ASP A CA 1
ATOM 940 C C . ASP A 1 116 ? 7.840 14.676 -24.965 1.00 57.97 116 ASP A C 1
ATOM 942 O O . ASP A 1 116 ? 7.009 14.864 -25.850 1.00 57.97 116 ASP A O 1
ATOM 946 N N . LEU A 1 117 ? 7.414 14.442 -23.705 1.00 59.66 117 LEU A N 1
ATOM 947 C CA . LEU A 1 117 ? 5.958 14.341 -23.376 1.00 59.66 117 LEU A CA 1
ATOM 948 C C . LEU A 1 117 ? 5.413 15.307 -22.295 1.00 59.66 117 LEU A C 1
ATOM 950 O O . LEU A 1 117 ? 4.478 16.045 -22.579 1.00 59.66 117 LEU A O 1
ATOM 954 N N . LYS A 1 118 ? 5.944 15.303 -21.063 1.00 69.31 118 LYS A N 1
ATOM 955 C CA . LYS A 1 118 ? 5.530 16.196 -19.942 1.00 69.31 118 LYS A CA 1
ATOM 956 C C . LYS A 1 118 ? 6.641 16.378 -18.925 1.00 69.31 118 LYS A C 1
ATOM 958 O O . LYS A 1 118 ? 7.158 15.350 -18.500 1.00 69.31 118 LYS A O 1
ATOM 963 N N . SER A 1 119 ? 7.045 17.596 -18.562 1.00 79.62 119 SER A N 1
ATOM 964 C CA . SER A 1 119 ? 8.254 17.765 -17.728 1.00 79.62 119 SER A CA 1
ATOM 965 C C . SER A 1 119 ? 8.152 16.942 -16.427 1.00 79.62 119 SER A C 1
ATOM 967 O O . SER A 1 119 ? 7.038 16.732 -15.936 1.00 79.62 119 SER A O 1
ATOM 969 N N . PRO A 1 120 ? 9.261 16.480 -15.811 1.00 79.00 120 PRO A N 1
ATOM 970 C CA . PRO A 1 120 ? 9.178 15.709 -14.568 1.00 79.00 120 PRO A CA 1
ATOM 971 C C . PRO A 1 120 ? 8.365 16.423 -13.476 1.00 79.00 120 PRO A C 1
ATOM 973 O O . PRO A 1 120 ? 7.645 15.780 -12.718 1.00 79.00 120 PRO A O 1
ATOM 976 N N . PHE A 1 121 ? 8.404 17.760 -13.451 1.00 83.19 121 PHE A N 1
ATOM 977 C CA . PHE A 1 121 ? 7.591 18.588 -12.562 1.00 83.19 121 PHE A CA 1
ATOM 978 C C . PHE A 1 121 ? 6.081 18.439 -12.802 1.00 83.19 121 PHE A C 1
ATOM 980 O O . PHE A 1 121 ? 5.325 18.305 -11.842 1.00 83.19 121 PHE A O 1
ATOM 987 N N . GLU A 1 122 ? 5.633 18.426 -14.058 1.00 87.31 122 GLU A N 1
ATOM 988 C CA . GLU A 1 122 ? 4.220 18.217 -14.406 1.00 87.31 122 GLU A CA 1
ATOM 989 C C . GLU A 1 122 ? 3.754 16.820 -14.004 1.00 87.31 122 GLU A C 1
ATOM 991 O O . GLU A 1 122 ? 2.696 16.672 -13.402 1.00 87.31 122 GLU A O 1
ATOM 996 N N . ILE A 1 123 ? 4.573 15.797 -14.260 1.00 87.31 123 ILE A N 1
ATOM 997 C CA . ILE A 1 123 ? 4.253 14.415 -13.882 1.00 87.31 123 ILE A CA 1
ATOM 998 C C . ILE A 1 123 ? 4.094 14.292 -12.363 1.00 87.31 1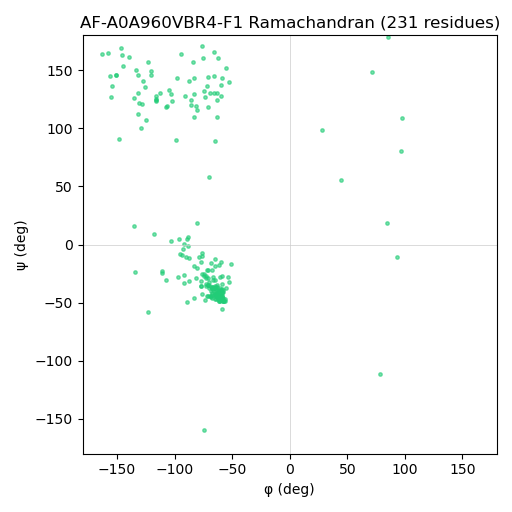23 ILE A C 1
ATOM 1000 O O . ILE A 1 123 ? 3.151 13.660 -11.883 1.00 87.31 123 ILE A O 1
ATOM 1004 N N . ILE A 1 124 ? 4.999 14.908 -11.599 1.00 86.69 124 ILE A N 1
ATOM 1005 C CA . ILE A 1 124 ? 4.935 14.910 -10.135 1.00 86.69 124 ILE A CA 1
ATOM 1006 C C . ILE A 1 124 ? 3.668 15.617 -9.647 1.00 86.69 124 ILE A C 1
ATOM 1008 O O . ILE A 1 124 ? 3.006 15.109 -8.742 1.00 86.69 124 ILE A O 1
ATOM 1012 N N . ASN A 1 125 ? 3.307 16.749 -10.250 1.00 89.94 125 ASN A N 1
ATOM 1013 C CA . ASN A 1 125 ? 2.125 17.511 -9.854 1.00 89.94 125 ASN A CA 1
ATOM 1014 C C . ASN A 1 125 ? 0.816 16.782 -10.179 1.00 89.94 125 ASN A C 1
ATOM 1016 O O . ASN A 1 125 ? -0.065 16.720 -9.319 1.00 89.94 125 ASN A O 1
ATOM 1020 N N . ASP A 1 126 ? 0.712 16.212 -11.381 1.00 91.88 126 ASP A N 1
ATOM 1021 C CA . ASP A 1 126 ? -0.512 15.585 -11.886 1.00 91.88 126 ASP A CA 1
ATOM 1022 C C . ASP A 1 126 ? -0.760 14.208 -11.257 1.00 9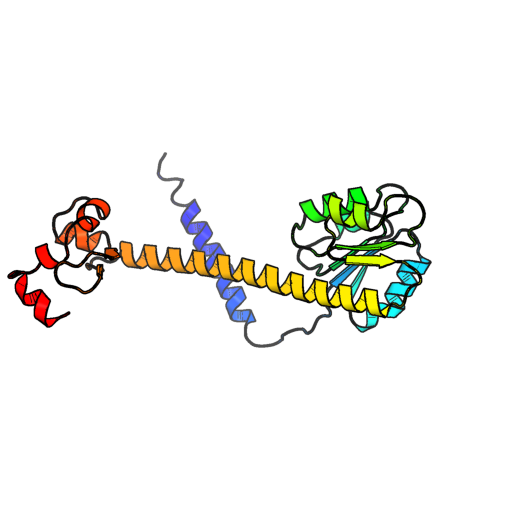1.88 126 ASP A C 1
ATOM 1024 O O . ASP A 1 126 ? -1.890 13.879 -10.899 1.00 91.88 126 ASP A O 1
ATOM 1028 N N . PHE A 1 127 ? 0.291 13.391 -11.121 1.00 91.81 127 PHE A N 1
ATOM 1029 C CA . PHE A 1 127 ? 0.156 11.975 -10.761 1.00 91.81 127 PHE A CA 1
ATOM 1030 C C . PHE A 1 127 ? 0.674 11.642 -9.365 1.00 91.81 127 PHE A C 1
ATOM 1032 O O . PHE A 1 127 ? 0.261 10.633 -8.798 1.00 91.81 127 PHE A O 1
ATOM 1039 N N . ARG A 1 128 ? 1.578 12.460 -8.804 1.00 94.75 128 ARG A N 1
ATOM 1040 C CA . ARG A 1 128 ? 2.260 12.199 -7.521 1.00 94.75 128 ARG A CA 1
ATOM 1041 C C . ARG A 1 128 ? 2.761 10.747 -7.409 1.00 94.75 128 ARG A C 1
ATOM 1043 O O . ARG A 1 128 ? 2.384 10.034 -6.473 1.00 94.75 128 ARG A O 1
ATOM 1050 N N . PRO A 1 129 ? 3.572 10.272 -8.375 1.00 95.69 129 PRO A N 1
ATOM 1051 C CA . PRO A 1 129 ? 4.144 8.937 -8.305 1.00 95.69 129 PRO A CA 1
ATOM 1052 C C . PRO A 1 129 ? 5.045 8.819 -7.074 1.00 95.69 129 PRO A C 1
ATOM 1054 O O . PRO A 1 129 ? 5.526 9.816 -6.535 1.00 95.69 129 PRO A O 1
ATOM 1057 N N . PHE A 1 130 ? 5.318 7.586 -6.659 1.00 96.81 130 PHE A N 1
ATOM 1058 C CA . PHE A 1 130 ? 6.255 7.350 -5.565 1.00 96.81 130 PHE A CA 1
ATOM 1059 C C . PHE A 1 130 ? 7.671 7.810 -5.935 1.00 96.81 130 PHE A C 1
ATOM 1061 O O . PHE A 1 130 ? 8.400 8.339 -5.101 1.00 96.81 130 PHE A O 1
ATOM 1068 N N . GLY A 1 131 ? 8.051 7.633 -7.200 1.00 93.50 131 GLY A N 1
ATOM 1069 C CA . GLY A 1 131 ? 9.336 8.084 -7.705 1.00 93.50 131 GLY A CA 1
ATOM 1070 C C . GLY A 1 131 ? 9.339 8.260 -9.215 1.00 93.50 131 GLY A C 1
ATOM 1071 O O . GLY A 1 131 ? 8.462 7.769 -9.928 1.00 93.50 131 GLY A O 1
ATOM 1072 N N . TYR A 1 132 ? 10.361 8.960 -9.687 1.00 91.88 132 TYR A N 1
ATOM 1073 C CA . TYR A 1 132 ? 10.639 9.174 -11.096 1.00 91.88 132 TYR A CA 1
ATOM 1074 C C . TYR A 1 132 ? 12.134 8.963 -11.334 1.00 91.88 132 TYR A C 1
ATOM 1076 O O . TYR A 1 132 ? 12.954 9.570 -10.643 1.00 91.88 132 TYR A O 1
ATOM 1084 N N . VAL A 1 133 ? 12.487 8.087 -12.272 1.00 90.44 133 VAL A N 1
ATOM 1085 C CA . VAL A 1 133 ? 13.873 7.735 -12.596 1.00 90.44 133 VAL A CA 1
ATOM 1086 C C . VAL A 1 133 ? 14.076 7.795 -14.105 1.00 90.44 133 VAL A C 1
ATOM 1088 O O . VAL A 1 133 ? 13.301 7.211 -14.866 1.00 90.44 133 VAL A O 1
ATOM 1091 N N . VAL A 1 134 ? 15.127 8.490 -14.540 1.00 87.75 134 VAL A N 1
ATOM 1092 C CA . VAL A 1 134 ? 15.460 8.606 -15.961 1.00 87.75 134 VAL A CA 1
ATOM 1093 C C . VAL A 1 134 ? 16.266 7.383 -16.409 1.00 87.75 134 VAL A C 1
ATOM 1095 O O . VAL A 1 134 ? 17.252 7.006 -15.772 1.00 87.75 134 VAL A O 1
ATOM 1098 N N . LYS A 1 135 ? 15.855 6.742 -17.511 1.00 86.62 135 LYS A N 1
ATOM 1099 C CA . LYS A 1 135 ? 16.585 5.606 -18.107 1.00 86.62 135 LYS A CA 1
ATOM 1100 C C . LYS A 1 135 ? 17.999 6.057 -18.505 1.00 86.62 135 LYS A C 1
ATOM 1102 O O . LYS A 1 135 ? 18.170 7.115 -19.099 1.00 86.62 135 LYS A O 1
ATOM 1107 N N . GLY A 1 136 ? 19.005 5.233 -18.221 1.00 77.00 136 GLY A N 1
ATOM 1108 C CA . GLY A 1 136 ? 20.411 5.530 -18.532 1.00 77.00 136 GLY A CA 1
ATOM 1109 C C . GLY A 1 136 ? 21.191 6.204 -17.397 1.00 77.00 136 GLY A C 1
ATOM 1110 O O . GLY A 1 136 ? 22.419 6.246 -17.457 1.00 77.00 136 GLY A O 1
ATOM 1111 N N . GLU A 1 137 ? 20.519 6.657 -16.334 1.00 69.88 137 GLU A N 1
ATOM 1112 C CA . GLU A 1 137 ? 21.177 6.999 -15.070 1.00 69.88 137 GLU A CA 1
ATOM 1113 C C . GLU A 1 137 ? 21.546 5.734 -14.270 1.00 69.88 137 GLU A C 1
ATOM 1115 O O . GLU A 1 137 ? 21.170 4.609 -14.603 1.00 69.88 137 GLU A O 1
ATOM 1120 N N . SER A 1 138 ? 22.322 5.893 -13.195 1.00 71.62 138 SER A N 1
ATOM 1121 C CA . SER A 1 138 ? 22.755 4.762 -12.370 1.00 71.62 138 SER A CA 1
ATOM 1122 C C . SER A 1 138 ? 21.565 3.994 -11.775 1.00 71.62 138 SER A C 1
ATOM 1124 O O . SER A 1 138 ? 20.767 4.560 -11.025 1.00 71.62 138 SER A O 1
ATOM 1126 N N . ASN A 1 139 ? 21.542 2.665 -11.962 1.00 79.56 139 ASN A N 1
ATOM 1127 C CA . ASN A 1 139 ? 20.590 1.738 -11.319 1.00 79.56 139 ASN A CA 1
ATOM 1128 C C . ASN A 1 139 ? 20.507 1.892 -9.788 1.00 79.56 139 ASN A C 1
ATOM 1130 O O . ASN A 1 139 ? 19.552 1.423 -9.169 1.00 79.56 139 ASN A O 1
ATOM 1134 N N . LYS A 1 140 ? 21.489 2.550 -9.157 1.00 87.06 140 LYS A N 1
ATOM 1135 C CA . LYS A 1 140 ? 21.483 2.855 -7.725 1.00 87.06 140 LYS A CA 1
ATOM 1136 C C . LYS A 1 140 ? 20.263 3.680 -7.310 1.00 87.06 140 LYS A C 1
ATOM 1138 O O . LYS A 1 140 ? 19.694 3.405 -6.260 1.00 87.06 140 LYS A O 1
ATOM 1143 N N . GLN A 1 141 ? 19.852 4.667 -8.106 1.00 89.75 141 GLN A N 1
ATOM 1144 C CA . GLN A 1 141 ? 18.688 5.491 -7.765 1.00 89.75 141 GLN A CA 1
ATOM 1145 C C . GLN A 1 141 ? 17.395 4.682 -7.843 1.00 89.75 141 GLN A C 1
ATOM 1147 O O . GLN A 1 141 ? 16.584 4.739 -6.920 1.00 89.75 141 GLN A O 1
ATOM 1152 N N . LEU A 1 142 ? 17.240 3.880 -8.900 1.00 92.44 142 LEU A N 1
ATOM 1153 C CA . LEU A 1 142 ? 16.099 2.983 -9.053 1.00 92.44 142 LEU A CA 1
ATOM 1154 C C . LEU A 1 142 ? 16.0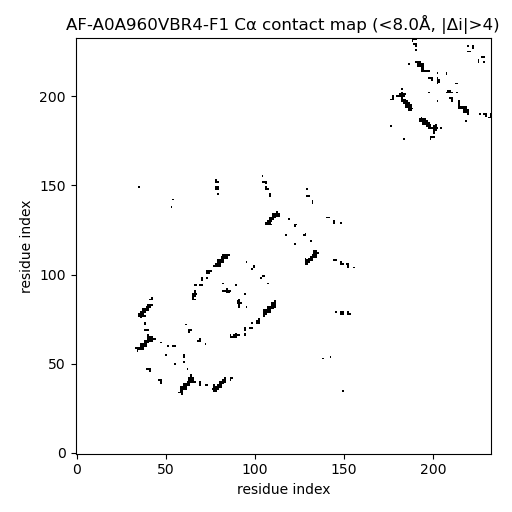01 2.000 -7.881 1.00 92.44 142 LEU A C 1
ATOM 1156 O O . LEU A 1 142 ? 14.935 1.855 -7.295 1.00 92.44 142 LEU A O 1
ATOM 1160 N N . LEU A 1 143 ? 17.121 1.389 -7.485 1.00 93.44 143 LEU A N 1
ATOM 1161 C CA . LEU A 1 143 ? 17.193 0.495 -6.327 1.00 93.44 143 LEU A CA 1
ATOM 1162 C C . LEU A 1 143 ? 16.744 1.175 -5.029 1.00 93.44 143 LEU A C 1
ATOM 1164 O O . LEU A 1 143 ? 15.901 0.628 -4.322 1.00 93.44 143 LEU A O 1
ATOM 1168 N N . THR A 1 144 ? 17.251 2.377 -4.743 1.00 94.62 144 THR A N 1
ATOM 1169 C CA . THR A 1 144 ? 16.844 3.147 -3.557 1.00 94.62 144 THR A CA 1
ATOM 1170 C C . THR A 1 144 ? 15.342 3.434 -3.559 1.00 94.62 144 THR A C 1
ATOM 1172 O O . THR A 1 144 ? 14.694 3.318 -2.518 1.00 94.62 144 THR A O 1
ATOM 1175 N N . MET A 1 145 ? 14.771 3.778 -4.718 1.00 95.75 145 MET A N 1
ATOM 1176 C CA . MET A 1 145 ? 13.334 4.032 -4.849 1.00 95.75 145 MET A CA 1
ATOM 1177 C C . MET A 1 145 ? 12.509 2.755 -4.667 1.00 95.75 145 MET A C 1
ATOM 1179 O O . MET A 1 145 ? 11.477 2.796 -4.005 1.00 95.75 145 MET A O 1
ATOM 1183 N N . ILE A 1 146 ? 12.966 1.617 -5.198 1.00 97.25 146 ILE A N 1
ATOM 1184 C CA . ILE A 1 146 ? 12.294 0.325 -5.010 1.00 97.25 146 ILE A CA 1
ATOM 1185 C C . ILE A 1 146 ? 12.261 -0.045 -3.527 1.00 97.25 146 ILE A C 1
ATOM 1187 O O . ILE A 1 146 ? 11.192 -0.377 -3.019 1.00 97.25 146 ILE A O 1
ATOM 1191 N N . ASP A 1 147 ? 13.403 0.044 -2.838 1.00 97.25 147 ASP A N 1
ATOM 1192 C CA . ASP A 1 147 ? 13.502 -0.254 -1.405 1.00 97.25 147 ASP A CA 1
ATOM 1193 C C . ASP A 1 147 ? 12.600 0.664 -0.577 1.00 97.25 147 ASP A C 1
ATOM 1195 O O . ASP A 1 147 ? 11.784 0.187 0.209 1.00 97.25 147 ASP A O 1
ATOM 1199 N N . SER A 1 148 ? 12.669 1.974 -0.829 1.00 98.00 148 SER A N 1
ATOM 1200 C CA . SER A 1 148 ? 11.816 2.952 -0.143 1.00 98.00 148 SER A CA 1
ATOM 1201 C C . SER A 1 148 ? 10.329 2.688 -0.401 1.00 98.00 148 SER A C 1
ATOM 1203 O O . SER A 1 148 ? 9.508 2.852 0.500 1.00 98.00 148 SER A O 1
ATOM 1205 N N . GLY A 1 149 ? 9.972 2.262 -1.618 1.00 98.19 149 GLY A N 1
ATOM 1206 C CA . GLY A 1 149 ? 8.604 1.895 -1.979 1.00 98.19 149 GLY A CA 1
ATOM 1207 C C . GLY A 1 149 ? 8.127 0.668 -1.207 1.00 98.19 149 GLY A C 1
ATOM 1208 O O . GLY A 1 149 ? 7.054 0.692 -0.607 1.00 98.19 149 GLY A O 1
ATOM 1209 N N . ILE A 1 150 ? 8.951 -0.376 -1.137 1.00 98.00 150 ILE A N 1
ATOM 1210 C CA . ILE A 1 150 ? 8.645 -1.593 -0.375 1.00 98.00 150 ILE A CA 1
ATOM 1211 C C . ILE A 1 150 ? 8.423 -1.263 1.105 1.00 98.00 150 ILE A C 1
ATOM 1213 O O . ILE A 1 150 ? 7.440 -1.719 1.695 1.00 98.00 150 ILE A O 1
ATOM 1217 N N . ASP A 1 151 ? 9.299 -0.455 1.702 1.00 97.69 151 ASP A N 1
ATOM 1218 C CA . ASP A 1 151 ? 9.184 -0.043 3.103 1.00 97.69 151 ASP A CA 1
ATOM 1219 C C . ASP A 1 151 ? 7.911 0.776 3.347 1.00 97.69 151 ASP A C 1
ATOM 1221 O O . ASP A 1 151 ? 7.162 0.498 4.289 1.00 97.69 151 ASP A O 1
ATOM 1225 N N . TYR A 1 152 ? 7.609 1.721 2.452 1.00 97.38 152 TYR A N 1
ATOM 1226 C CA . TYR A 1 152 ? 6.367 2.492 2.477 1.00 97.38 152 TYR A CA 1
ATOM 1227 C C . TYR A 1 152 ? 5.130 1.585 2.414 1.00 97.38 152 TYR A C 1
ATOM 1229 O O . TYR A 1 152 ? 4.221 1.709 3.242 1.00 97.38 152 TYR A O 1
ATOM 1237 N N . TYR A 1 153 ? 5.105 0.634 1.477 1.00 97.69 153 TYR A N 1
ATOM 1238 C CA . TYR A 1 153 ? 3.969 -0.267 1.287 1.00 97.69 153 TYR A CA 1
ATOM 1239 C C . TYR A 1 153 ? 3.772 -1.212 2.483 1.00 97.69 153 TYR A C 1
ATOM 1241 O O . TYR A 1 153 ? 2.649 -1.482 2.914 1.00 97.69 153 TYR A O 1
ATOM 1249 N N . ASN A 1 154 ? 4.866 -1.666 3.093 1.00 96.56 154 ASN A N 1
ATOM 1250 C CA . ASN A 1 154 ? 4.817 -2.423 4.341 1.00 96.56 154 ASN A CA 1
ATOM 1251 C C . ASN A 1 154 ? 4.228 -1.600 5.486 1.00 96.56 154 ASN A C 1
ATOM 1253 O O . ASN A 1 154 ? 3.360 -2.081 6.221 1.00 96.56 154 ASN A O 1
ATOM 1257 N N . GLN A 1 155 ? 4.686 -0.358 5.646 1.00 96.81 155 GLN A N 1
ATOM 1258 C CA . GLN A 1 155 ? 4.238 0.513 6.724 1.00 96.81 155 GLN A CA 1
ATOM 1259 C C . GLN A 1 155 ? 2.749 0.842 6.598 1.00 96.81 155 GLN A C 1
ATOM 1261 O O . GLN A 1 155 ? 2.018 0.751 7.587 1.00 96.81 155 GLN A O 1
ATOM 1266 N N . ILE A 1 156 ? 2.275 1.173 5.395 1.00 96.25 156 ILE A N 1
ATOM 1267 C CA . ILE A 1 156 ? 0.869 1.522 5.185 1.00 96.25 156 ILE A CA 1
ATOM 1268 C C . ILE A 1 156 ? -0.052 0.315 5.387 1.00 96.25 156 ILE A C 1
ATOM 1270 O O . ILE A 1 156 ? -1.036 0.423 6.117 1.00 96.25 156 ILE A O 1
ATOM 1274 N N . ASN A 1 157 ? 0.312 -0.864 4.873 1.00 94.62 157 ASN A N 1
ATOM 1275 C CA . ASN A 1 157 ? -0.461 -2.088 5.092 1.00 94.62 157 ASN A CA 1
ATOM 1276 C C . ASN A 1 157 ? -0.496 -2.491 6.569 1.00 94.62 157 ASN A C 1
ATOM 1278 O O . ASN A 1 157 ? -1.545 -2.891 7.081 1.00 94.62 157 ASN A O 1
ATOM 1282 N N . LYS A 1 158 ? 0.624 -2.333 7.287 1.00 95.00 158 LYS A N 1
ATOM 1283 C CA . LYS A 1 158 ? 0.672 -2.538 8.738 1.00 95.00 158 LYS A CA 1
ATOM 1284 C C . LYS A 1 158 ? -0.268 -1.576 9.461 1.00 95.00 158 LYS A C 1
ATOM 1286 O O . LYS A 1 158 ? -1.016 -2.017 10.329 1.00 95.00 158 LYS A O 1
ATOM 1291 N N . ASN A 1 159 ? -0.269 -0.296 9.100 1.00 96.56 159 ASN A N 1
ATOM 1292 C CA . ASN A 1 159 ? -1.143 0.703 9.716 1.00 96.56 159 ASN A CA 1
ATOM 1293 C C . ASN A 1 159 ? -2.626 0.413 9.452 1.00 96.56 159 ASN A C 1
ATOM 1295 O O . ASN A 1 159 ? -3.427 0.466 10.383 1.00 96.56 159 ASN A O 1
ATOM 1299 N N . ILE A 1 160 ? -2.985 0.033 8.222 1.00 93.69 160 ILE A N 1
ATOM 1300 C CA . ILE A 1 160 ? -4.351 -0.377 7.864 1.00 93.69 160 ILE A CA 1
ATOM 1301 C C . ILE A 1 160 ? -4.782 -1.586 8.703 1.00 93.69 160 ILE A C 1
ATOM 1303 O O . ILE A 1 160 ? -5.876 -1.597 9.270 1.00 93.69 160 ILE A O 1
ATOM 1307 N N . LEU A 1 161 ? -3.919 -2.598 8.824 1.00 93.19 161 LEU A N 1
ATOM 1308 C CA . LEU A 1 161 ? -4.202 -3.787 9.627 1.00 93.19 161 LEU A CA 1
ATOM 1309 C C . LEU A 1 161 ? -4.357 -3.454 11.115 1.00 93.19 161 LEU A C 1
ATOM 1311 O O . LEU A 1 161 ? -5.274 -3.956 11.762 1.00 93.19 161 LEU A O 1
ATOM 1315 N N . LEU A 1 162 ? -3.472 -2.621 11.665 1.00 95.50 162 LEU A N 1
ATOM 1316 C CA . LEU A 1 162 ? -3.540 -2.189 13.061 1.00 95.50 162 LEU A CA 1
ATOM 1317 C C . LEU A 1 162 ? -4.819 -1.396 13.339 1.00 95.50 162 LEU A C 1
ATOM 1319 O O . LEU A 1 162 ? -5.464 -1.652 14.351 1.00 95.50 162 LEU A O 1
ATOM 1323 N N . GLY A 1 163 ? -5.224 -0.510 12.425 1.00 96.06 163 GLY A N 1
ATOM 1324 C CA . GLY A 1 163 ? -6.491 0.216 12.519 1.00 96.06 163 GLY A CA 1
ATOM 1325 C C . GLY A 1 163 ? -7.693 -0.727 12.577 1.00 96.06 163 GLY A C 1
ATOM 1326 O O . GLY A 1 163 ? -8.523 -0.611 13.476 1.00 96.06 163 GLY A O 1
ATOM 1327 N N . LYS A 1 164 ? -7.739 -1.734 11.693 1.00 95.62 164 LYS A N 1
ATOM 1328 C CA . LYS A 1 164 ? -8.793 -2.765 11.710 1.00 95.62 164 LYS A CA 1
ATOM 1329 C C . LYS A 1 164 ? -8.802 -3.568 13.012 1.00 95.62 164 LYS A C 1
ATOM 1331 O O . LYS A 1 164 ? -9.863 -3.789 13.586 1.00 95.62 164 LYS A O 1
ATOM 1336 N N . LYS A 1 165 ? -7.630 -3.993 13.499 1.00 96.25 165 LYS A N 1
ATOM 1337 C CA . LYS A 1 165 ? -7.515 -4.730 14.769 1.00 96.25 165 LYS A CA 1
ATOM 1338 C C . LYS A 1 165 ? -8.005 -3.902 15.953 1.00 96.25 165 LYS A C 1
ATOM 1340 O O . LYS A 1 165 ? -8.727 -4.431 16.792 1.00 96.25 165 LYS A O 1
ATOM 1345 N N . LEU A 1 166 ? -7.639 -2.623 16.001 1.00 96.44 166 LEU A N 1
ATOM 1346 C CA . LEU A 1 166 ? -8.081 -1.708 17.047 1.00 96.44 166 LEU A CA 1
ATOM 1347 C C . LEU A 1 166 ? -9.602 -1.546 17.033 1.00 96.44 166 LEU A C 1
ATOM 1349 O O . LEU A 1 166 ? -10.225 -1.654 18.084 1.00 96.44 166 LEU A O 1
ATOM 1353 N N . GLN A 1 167 ? -10.195 -1.359 15.852 1.00 95.56 167 GLN A N 1
ATOM 1354 C CA . GLN A 1 167 ? -11.645 -1.231 15.700 1.00 95.56 167 GLN A CA 1
ATOM 1355 C C . GLN A 1 167 ? -12.383 -2.486 16.187 1.00 95.56 167 GLN A C 1
ATOM 1357 O O . GLN A 1 167 ? -13.311 -2.383 16.985 1.00 95.56 167 GLN A O 1
ATOM 1362 N N . ILE A 1 168 ? -11.928 -3.673 15.771 1.00 95.50 168 ILE A N 1
ATOM 1363 C CA . ILE A 1 168 ? -12.505 -4.953 16.213 1.00 95.50 168 ILE A CA 1
ATOM 1364 C C . ILE A 1 168 ? -12.382 -5.105 17.735 1.00 95.50 168 ILE A C 1
ATOM 1366 O O . ILE A 1 168 ? -13.327 -5.521 18.402 1.00 95.50 168 ILE A O 1
ATOM 1370 N N . GLN A 1 169 ? -11.229 -4.756 18.308 1.00 96.50 169 GLN A N 1
ATOM 1371 C CA . GLN A 1 169 ? -11.008 -4.845 19.750 1.00 96.50 169 GLN A CA 1
ATOM 1372 C C . GLN A 1 169 ? -11.887 -3.857 20.532 1.00 96.50 169 GLN A C 1
ATOM 1374 O O . GLN A 1 169 ? -12.408 -4.207 21.593 1.00 96.50 169 GLN A O 1
ATOM 1379 N N . GLU A 1 170 ? -12.077 -2.640 20.019 1.00 95.50 170 GLU A N 1
ATOM 1380 C CA . GLU A 1 170 ? -12.968 -1.645 20.616 1.00 95.50 170 GLU A CA 1
ATOM 1381 C C . GLU A 1 170 ? -14.419 -2.143 20.630 1.00 95.50 170 GLU A C 1
ATOM 1383 O O . GLU A 1 170 ? -15.096 -2.052 21.655 1.00 95.50 170 GLU A O 1
ATOM 1388 N N . GLU A 1 171 ? -14.885 -2.720 19.525 1.00 95.44 171 GLU A N 1
ATOM 1389 C CA . GLU A 1 171 ? -16.238 -3.263 19.409 1.00 95.44 171 GLU A CA 1
ATOM 1390 C C . GLU A 1 171 ? -16.468 -4.452 20.350 1.00 95.44 171 GLU A C 1
ATOM 1392 O O . GLU A 1 171 ? -17.485 -4.511 21.048 1.00 95.44 171 GLU A O 1
ATOM 1397 N N . GLN A 1 172 ? -15.493 -5.360 20.451 1.00 94.62 172 GLN A N 1
ATOM 1398 C CA . GLN A 1 172 ? -15.529 -6.470 21.406 1.00 94.62 172 GLN A CA 1
ATOM 1399 C C . GLN A 1 172 ? -15.598 -5.970 22.851 1.00 94.62 172 GLN A C 1
ATOM 1401 O O . GLN A 1 172 ? -16.419 -6.454 23.634 1.00 94.62 172 GLN A O 1
ATOM 1406 N N . TYR A 1 173 ? -14.779 -4.975 23.205 1.00 94.06 173 TYR A N 1
ATOM 1407 C CA . TYR A 1 173 ? -14.807 -4.359 24.529 1.00 94.06 173 TYR A CA 1
ATOM 1408 C C . TYR A 1 173 ? -16.164 -3.706 24.823 1.00 94.06 173 TYR A C 1
ATOM 1410 O O . TYR A 1 173 ? -16.749 -3.961 25.879 1.00 94.06 173 TYR A O 1
ATOM 1418 N N . ARG A 1 174 ? -16.694 -2.903 23.890 1.00 92.25 174 ARG A N 1
ATOM 1419 C CA . ARG A 1 174 ? -18.006 -2.248 24.031 1.00 92.25 174 ARG A CA 1
ATOM 1420 C C . ARG A 1 174 ? -19.117 -3.270 24.225 1.00 92.25 174 ARG A C 1
ATOM 1422 O O . ARG A 1 174 ? -19.924 -3.119 25.137 1.00 92.25 174 ARG A O 1
ATOM 1429 N N . THR A 1 175 ? -19.127 -4.320 23.412 1.00 95.25 175 THR A N 1
ATOM 1430 C CA . THR A 1 175 ? -20.124 -5.393 23.484 1.00 95.25 175 THR A CA 1
ATOM 1431 C C . THR A 1 175 ? -20.056 -6.125 24.818 1.00 95.25 175 THR A C 1
ATOM 1433 O O . THR A 1 175 ? -21.086 -6.323 25.460 1.00 95.25 175 THR A O 1
ATOM 1436 N N . LEU A 1 176 ? -18.851 -6.481 25.273 1.00 94.94 176 LEU A N 1
ATOM 1437 C CA . LEU A 1 176 ? -18.650 -7.133 26.564 1.00 94.94 176 LEU A CA 1
ATOM 1438 C C . LEU A 1 176 ? -19.194 -6.258 27.697 1.00 94.94 176 LEU A C 1
ATOM 1440 O O . LEU A 1 176 ? -20.054 -6.702 28.448 1.00 94.94 176 LEU A O 1
ATOM 1444 N N . VAL A 1 177 ? -18.731 -5.009 27.793 1.00 94.44 177 VAL A N 1
ATOM 1445 C CA . VAL A 1 177 ? -19.108 -4.087 28.875 1.00 94.44 177 VAL A CA 1
ATOM 1446 C C . VAL A 1 177 ? -20.606 -3.789 28.874 1.00 94.44 177 VAL A C 1
ATOM 1448 O O . VAL A 1 177 ? -21.216 -3.744 29.945 1.00 94.44 177 VAL A O 1
ATOM 1451 N N . ASN A 1 178 ? -21.211 -3.610 27.700 1.00 93.50 178 ASN A N 1
ATOM 1452 C CA . ASN A 1 178 ? -22.632 -3.289 27.595 1.00 93.50 178 ASN A CA 1
ATOM 1453 C C . ASN A 1 178 ? -23.545 -4.467 27.953 1.00 93.50 178 ASN A C 1
ATOM 1455 O O . ASN A 1 178 ? -24.641 -4.232 28.455 1.00 93.50 178 ASN A O 1
ATOM 1459 N N . ASN A 1 179 ? -23.090 -5.706 27.747 1.00 93.50 179 ASN A N 1
ATOM 1460 C CA . ASN A 1 179 ? -23.866 -6.916 28.035 1.00 93.50 179 ASN A CA 1
ATOM 1461 C C . ASN A 1 179 ? -23.629 -7.486 29.445 1.00 93.50 179 ASN A C 1
ATOM 1463 O O . ASN A 1 179 ? -24.220 -8.504 29.806 1.00 93.50 179 ASN A O 1
ATOM 1467 N N . LEU A 1 180 ? -22.774 -6.858 30.259 1.00 93.88 180 LEU A N 1
ATOM 1468 C CA . LEU A 1 180 ? -22.610 -7.234 31.661 1.00 93.88 180 LEU A CA 1
ATOM 1469 C C . LEU A 1 180 ? -23.832 -6.816 32.489 1.00 93.88 180 LEU A C 1
ATOM 1471 O O . LEU A 1 180 ? -24.269 -5.672 32.437 1.00 93.88 180 LEU A O 1
ATOM 1475 N N . ASN A 1 181 ? -24.295 -7.707 33.370 1.00 91.81 181 ASN A N 1
ATOM 1476 C CA . ASN A 1 181 ? -25.348 -7.417 34.356 1.00 91.81 181 ASN A CA 1
ATOM 1477 C C . ASN A 1 181 ? -24.830 -6.677 35.608 1.00 91.81 181 ASN A C 1
ATOM 1479 O O . ASN A 1 181 ? -25.479 -6.689 36.651 1.00 91.81 181 ASN A O 1
ATOM 1483 N N . VAL A 1 182 ? -23.650 -6.057 35.528 1.00 94.75 182 VAL A N 1
ATOM 1484 C CA . VAL A 1 182 ? -23.053 -5.249 36.601 1.00 94.75 182 VAL A CA 1
ATOM 1485 C C . VAL A 1 182 ? -22.829 -3.827 36.110 1.00 94.75 182 VAL A C 1
ATOM 1487 O O . VAL A 1 182 ? -22.518 -3.619 34.939 1.00 94.75 182 VAL A O 1
ATOM 1490 N N . GLY A 1 183 ? -22.975 -2.848 37.003 1.00 94.31 183 GLY A N 1
ATOM 1491 C CA . GLY A 1 183 ? -22.705 -1.453 36.678 1.00 94.31 183 GLY A CA 1
ATOM 1492 C C . GLY A 1 183 ? -21.207 -1.202 36.504 1.00 94.31 183 GLY A C 1
ATOM 1493 O O . GLY A 1 183 ? -20.439 -1.382 37.446 1.00 94.31 183 GLY A O 1
ATOM 1494 N N . VAL A 1 184 ? -20.793 -0.773 35.313 1.00 95.56 184 VAL A N 1
ATOM 1495 C CA . VAL A 1 184 ? -19.407 -0.396 35.001 1.00 95.56 184 VAL A CA 1
ATOM 1496 C C . VAL A 1 184 ? -19.378 1.084 34.662 1.00 95.56 184 VAL A C 1
ATOM 1498 O O . VAL A 1 184 ? -20.121 1.523 33.786 1.00 95.56 184 VAL A O 1
ATOM 1501 N N . TYR A 1 185 ? -18.502 1.845 35.318 1.00 94.06 185 TYR A N 1
ATOM 1502 C CA . TYR A 1 185 ? -18.293 3.256 35.016 1.00 94.06 185 TYR A CA 1
ATOM 1503 C C . TYR A 1 185 ? -16.849 3.697 35.199 1.00 94.06 185 TYR A C 1
ATOM 1505 O O . TYR A 1 185 ? -16.042 3.045 35.858 1.00 94.06 185 TYR A O 1
ATOM 1513 N N . ARG A 1 186 ? -16.545 4.850 34.610 1.00 93.56 186 ARG A N 1
ATOM 1514 C CA . ARG A 1 186 ? -15.346 5.640 34.887 1.00 93.56 186 ARG A CA 1
ATOM 1515 C C . ARG A 1 186 ? -15.773 7.077 35.097 1.00 93.56 186 ARG A C 1
ATOM 1517 O O . ARG A 1 186 ? -16.690 7.546 34.427 1.00 93.56 186 ARG A O 1
ATOM 1524 N N . ASN A 1 187 ? -15.090 7.792 35.974 1.00 92.94 187 ASN A N 1
ATOM 1525 C CA . ASN A 1 187 ? -15.364 9.195 36.242 1.00 92.94 187 ASN A CA 1
ATOM 1526 C C . ASN A 1 187 ? -14.077 10.000 36.424 1.00 92.94 187 ASN A C 1
ATOM 1528 O O . ASN A 1 187 ? -13.014 9.445 36.694 1.00 92.94 187 ASN A O 1
ATOM 1532 N N . THR A 1 188 ? -14.184 11.318 36.290 1.00 89.94 188 THR A N 1
ATOM 1533 C CA . THR A 1 188 ? -13.114 12.249 36.666 1.00 89.94 188 THR A CA 1
ATOM 1534 C C . THR A 1 188 ? -13.030 12.416 38.187 1.00 89.94 188 THR A C 1
ATOM 1536 O O . THR A 1 188 ? -13.995 12.147 38.911 1.00 89.94 188 THR A O 1
ATOM 1539 N N . GLY A 1 189 ? -11.878 12.889 38.673 1.00 82.12 189 GLY A N 1
ATOM 1540 C CA . GLY A 1 189 ? -11.705 13.391 40.044 1.00 82.12 189 GLY A CA 1
ATOM 1541 C C . GLY A 1 189 ? -12.347 14.775 40.261 1.00 82.12 189 GLY A C 1
ATOM 1542 O O . GLY A 1 189 ? -13.229 15.187 39.506 1.00 82.12 189 GLY A O 1
ATOM 1543 N N . GLY A 1 190 ? -11.917 15.509 41.291 1.00 79.31 190 GLY A N 1
ATOM 1544 C CA . GLY A 1 190 ? -12.445 16.842 41.649 1.00 79.31 190 GLY A CA 1
ATOM 1545 C C . GLY A 1 190 ? -13.698 16.781 42.529 1.00 79.31 190 GLY A C 1
ATOM 1546 O O . GLY A 1 190 ? -14.163 15.694 42.816 1.00 79.31 190 GLY A O 1
ATOM 1547 N N . LEU A 1 191 ? -14.275 17.916 42.950 1.00 78.25 191 LEU A N 1
ATOM 1548 C CA . LEU A 1 191 ? -15.387 17.956 43.929 1.00 78.25 191 LEU A CA 1
ATOM 1549 C C . LEU A 1 191 ? -16.734 17.445 43.383 1.00 78.25 191 LEU A C 1
ATOM 1551 O O . LEU A 1 191 ? -17.402 16.635 44.020 1.00 78.25 191 LEU A O 1
ATOM 1555 N N . LYS A 1 192 ? -17.110 17.851 42.162 1.00 81.81 192 LYS A N 1
ATOM 1556 C CA . LYS A 1 192 ? -18.371 17.439 41.507 1.00 81.81 192 LYS A CA 1
ATOM 1557 C C . LYS A 1 192 ? -18.247 16.153 40.689 1.00 81.81 192 LYS A C 1
ATOM 1559 O O . LYS A 1 192 ? -18.983 15.197 40.925 1.00 81.81 192 LYS A O 1
ATOM 1564 N N . GLY A 1 193 ? -17.218 16.098 39.838 1.00 85.94 193 GLY A N 1
ATOM 1565 C CA . GLY A 1 193 ? -16.895 14.921 39.038 1.00 85.94 193 GLY A CA 1
ATOM 1566 C C . GLY A 1 193 ? -17.896 14.682 37.926 1.00 85.94 193 GLY A C 1
ATOM 1567 O O . GLY A 1 193 ? -19.083 14.962 38.055 1.00 85.94 193 GLY A O 1
ATOM 1568 N N . SER A 1 194 ? -17.415 14.121 36.831 1.00 89.25 194 SER A N 1
ATOM 1569 C CA . SER A 1 194 ? -18.243 13.799 35.676 1.00 89.25 194 SER A CA 1
ATOM 1570 C C . SER A 1 194 ? -18.023 12.349 35.303 1.00 89.25 194 SER A C 1
ATOM 1572 O O . SER A 1 194 ? -16.890 11.857 35.354 1.00 89.25 194 SER A O 1
ATOM 1574 N N . PHE A 1 195 ? -19.093 11.664 34.916 1.00 92.50 195 PHE A N 1
ATOM 1575 C CA . PHE A 1 195 ? -18.958 10.349 34.314 1.00 92.50 195 PHE A CA 1
ATOM 1576 C C . PHE A 1 195 ? -18.254 10.486 32.960 1.00 92.50 195 PHE A C 1
ATOM 1578 O O . PHE A 1 195 ? -18.597 11.329 32.136 1.00 92.50 195 PHE A O 1
ATOM 1585 N N . LEU A 1 196 ? -17.231 9.662 32.758 1.00 91.75 196 LEU A N 1
ATOM 1586 C CA . LEU A 1 196 ? -16.495 9.502 31.503 1.00 91.75 196 LEU A CA 1
ATOM 1587 C C . LEU A 1 196 ? -17.016 8.308 30.706 1.00 91.75 196 LEU A C 1
ATOM 1589 O O . LEU A 1 196 ? -16.920 8.281 29.484 1.00 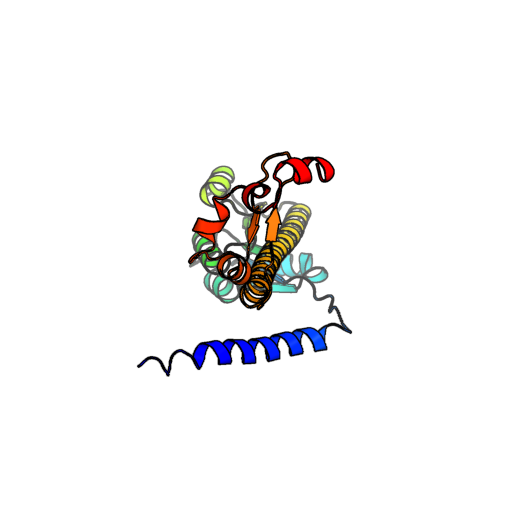91.75 196 LEU A O 1
ATOM 1593 N N . GLN A 1 197 ? -17.553 7.311 31.406 1.00 93.12 197 GLN A N 1
ATOM 1594 C CA . GLN A 1 197 ? -18.112 6.103 30.824 1.00 93.12 197 GLN A CA 1
ATOM 1595 C C . GLN A 1 197 ? -19.127 5.511 31.791 1.00 93.12 197 GLN A C 1
ATOM 1597 O O . GLN A 1 197 ? -18.898 5.533 33.000 1.00 93.12 197 GLN A O 1
ATOM 1602 N N . ALA A 1 198 ? -20.186 4.920 31.252 1.00 94.56 198 ALA A N 1
ATOM 1603 C CA . ALA A 1 198 ? -21.128 4.091 31.982 1.00 94.56 198 ALA A CA 1
ATOM 1604 C C . ALA A 1 198 ? -21.724 3.045 31.039 1.00 94.56 198 ALA A C 1
ATOM 1606 O O . ALA A 1 198 ? -21.900 3.321 29.852 1.00 94.56 198 ALA A O 1
ATOM 1607 N N . ASN A 1 199 ? -22.020 1.852 31.548 1.00 95.94 199 ASN A N 1
ATOM 1608 C CA . ASN A 1 199 ? -22.743 0.836 30.789 1.00 95.94 199 ASN A CA 1
ATOM 1609 C C . ASN A 1 199 ? -24.262 0.887 31.078 1.00 95.94 199 ASN A C 1
ATOM 1611 O O . ASN A 1 199 ? -24.684 1.481 32.077 1.00 95.94 199 ASN A O 1
ATOM 1615 N N . PRO A 1 200 ? -25.105 0.251 30.241 1.00 96.81 200 PRO A N 1
ATOM 1616 C CA . PRO A 1 200 ? -26.560 0.261 30.419 1.00 96.81 200 PRO A CA 1
ATOM 1617 C C . PRO A 1 200 ? -27.030 -0.307 31.763 1.00 96.81 200 PRO A C 1
ATOM 1619 O O . PRO A 1 200 ? -28.003 0.185 32.333 1.00 96.81 200 PRO A O 1
ATOM 1622 N N . ALA A 1 201 ? -26.328 -1.310 32.302 1.00 96.19 201 ALA A N 1
ATOM 1623 C CA . ALA A 1 201 ? -26.663 -1.887 33.599 1.00 96.19 201 ALA A CA 1
ATOM 1624 C C . ALA A 1 201 ? -26.558 -0.858 34.734 1.00 96.19 201 ALA A C 1
ATOM 1626 O O . ALA A 1 201 ? -27.452 -0.810 35.575 1.00 96.19 201 ALA A O 1
ATOM 1627 N N . LEU A 1 202 ? -25.531 0.003 34.743 1.00 95.50 202 LEU A N 1
ATOM 1628 C CA . LEU A 1 202 ? -25.412 1.051 35.759 1.00 95.50 202 LEU A CA 1
ATOM 1629 C C . LEU A 1 202 ? -26.559 2.061 35.679 1.00 95.50 202 LEU A C 1
ATOM 1631 O O . LEU A 1 202 ? -27.154 2.379 36.707 1.00 95.50 202 LEU A O 1
ATOM 1635 N N . ALA A 1 203 ? -26.879 2.537 34.471 1.00 94.38 203 ALA A N 1
ATOM 1636 C CA . ALA A 1 203 ? -27.986 3.469 34.264 1.00 94.38 203 ALA A CA 1
ATOM 1637 C C . ALA A 1 203 ? -29.295 2.875 34.807 1.00 94.38 203 ALA A C 1
ATOM 1639 O O . ALA A 1 203 ? -29.974 3.514 35.608 1.00 94.38 203 ALA A O 1
ATOM 1640 N N . LYS A 1 204 ? -29.575 1.607 34.481 1.00 93.50 204 LYS A N 1
ATOM 1641 C CA . LYS A 1 204 ? -30.753 0.881 34.970 1.00 93.50 204 LYS A CA 1
ATOM 1642 C C . LYS A 1 204 ? -30.762 0.699 36.492 1.00 93.50 204 LYS A C 1
ATOM 1644 O O . LYS A 1 204 ? -31.807 0.881 37.107 1.00 93.50 204 LYS A O 1
ATOM 1649 N N . ILE A 1 205 ? -29.624 0.357 37.104 1.00 93.12 205 ILE A N 1
ATOM 1650 C CA . ILE A 1 205 ? -29.487 0.220 38.569 1.00 93.12 205 ILE A CA 1
ATOM 1651 C C . ILE A 1 205 ? -29.808 1.544 39.274 1.00 93.12 205 ILE A C 1
ATOM 1653 O O . ILE A 1 205 ? -30.450 1.540 40.321 1.00 93.12 205 ILE A O 1
ATOM 1657 N N . LEU A 1 206 ? -29.390 2.670 38.691 1.00 91.56 206 LEU A N 1
ATOM 1658 C CA . LEU A 1 206 ? -29.616 4.013 39.231 1.00 91.56 206 LEU A CA 1
ATOM 1659 C C . LEU A 1 206 ? -30.948 4.641 38.783 1.00 91.56 206 LEU A C 1
ATOM 1661 O O . LEU A 1 206 ? -31.205 5.799 39.102 1.00 91.56 206 LEU A O 1
ATOM 1665 N N . GLY A 1 207 ? -31.797 3.883 38.080 1.00 92.88 207 GLY A N 1
ATOM 1666 C CA . GLY A 1 207 ? -33.159 4.286 37.721 1.00 92.88 207 GLY A CA 1
ATOM 1667 C C . GLY A 1 207 ? -33.293 5.144 36.460 1.00 92.88 207 GLY A C 1
ATOM 1668 O O . GLY A 1 207 ? -34.322 5.789 36.291 1.00 92.88 207 GLY A O 1
ATOM 1669 N N . TYR A 1 208 ? -32.291 5.160 35.580 1.00 94.00 208 TYR A N 1
ATOM 1670 C CA . TYR A 1 208 ? -32.317 5.898 34.313 1.00 94.00 208 TYR A CA 1
ATOM 1671 C C . TYR A 1 208 ? -32.690 4.995 33.132 1.00 94.00 208 TYR A C 1
ATOM 1673 O O . TYR A 1 208 ? -32.261 3.841 33.058 1.00 94.00 208 TYR A O 1
ATOM 1681 N N . GLU A 1 209 ? -33.446 5.542 32.175 1.00 90.56 209 GLU A N 1
ATOM 1682 C CA . GLU A 1 209 ? -33.863 4.820 30.963 1.00 90.56 209 GLU A CA 1
ATOM 1683 C C . GLU A 1 209 ? -32.740 4.711 29.924 1.00 90.56 209 GLU A C 1
ATOM 1685 O O . GLU A 1 209 ? -32.664 3.731 29.183 1.00 90.56 209 GLU A O 1
ATOM 1690 N N . THR A 1 210 ? -31.847 5.704 29.875 1.00 93.75 210 THR A N 1
ATOM 1691 C CA . THR A 1 210 ? -30.746 5.754 28.907 1.00 93.75 210 THR A CA 1
ATOM 1692 C C . THR A 1 210 ? -29.420 6.107 29.571 1.00 93.75 210 THR A C 1
ATOM 1694 O O . THR A 1 210 ? -29.364 6.846 30.557 1.00 93.75 210 THR A O 1
ATOM 1697 N N . VAL A 1 211 ? -28.325 5.598 28.997 1.00 93.12 211 VAL A N 1
ATOM 1698 C CA . VAL A 1 211 ? -26.967 5.954 29.432 1.00 93.12 211 VAL A CA 1
ATOM 1699 C C . VAL A 1 211 ? -26.714 7.450 29.223 1.00 93.12 211 VAL A C 1
ATOM 1701 O O . VAL A 1 211 ? -26.146 8.092 30.097 1.00 93.12 211 VAL A O 1
ATOM 1704 N N . ASP A 1 212 ? -27.187 8.036 28.123 1.00 93.38 212 ASP A N 1
ATOM 1705 C CA . ASP A 1 212 ? -26.951 9.450 27.804 1.00 93.38 212 ASP A CA 1
ATOM 1706 C C . ASP A 1 212 ? -27.598 10.416 28.803 1.00 93.38 212 ASP A C 1
ATOM 1708 O O . ASP A 1 212 ? -27.038 11.472 29.103 1.00 93.38 212 ASP A O 1
ATOM 1712 N N . GLU A 1 213 ? -28.775 10.078 29.333 1.00 92.81 213 GLU A N 1
ATOM 1713 C CA . GLU A 1 213 ? -29.402 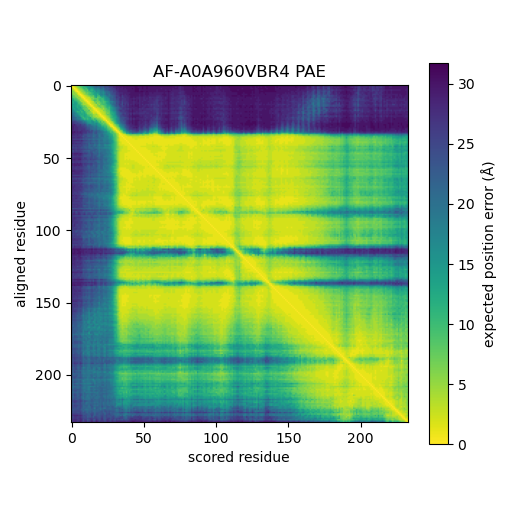10.863 30.395 1.00 92.81 213 GLU A CA 1
ATOM 1714 C C . GL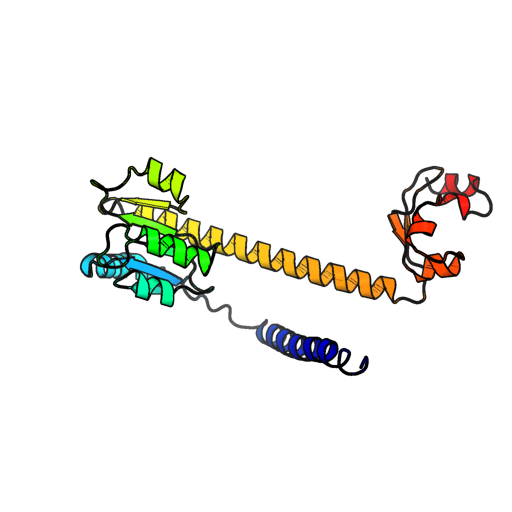U A 1 213 ? -28.599 10.775 31.696 1.00 92.81 213 GLU A C 1
ATOM 1716 O O . GLU A 1 213 ? -28.307 11.802 32.317 1.00 92.81 213 GLU A O 1
ATOM 1721 N N . PHE A 1 214 ? -28.192 9.559 32.070 1.00 92.62 214 PHE A N 1
ATOM 1722 C CA . PHE A 1 214 ? -27.376 9.309 33.254 1.00 92.62 214 PHE A CA 1
ATOM 1723 C C . PHE A 1 214 ? -26.037 10.063 33.198 1.00 92.62 214 PHE A C 1
ATOM 1725 O O . PHE A 1 214 ? -25.645 10.722 34.162 1.00 92.62 214 PHE A O 1
ATOM 1732 N N . MET A 1 215 ? -25.365 10.038 32.046 1.00 92.62 215 MET A N 1
ATOM 1733 C CA . MET A 1 215 ? -24.052 10.659 31.839 1.00 92.62 215 MET A CA 1
ATOM 1734 C C . MET A 1 215 ? -24.046 12.186 32.037 1.00 92.62 215 MET A C 1
ATOM 1736 O O . MET A 1 215 ? -22.980 12.764 32.245 1.00 92.62 215 MET A O 1
ATOM 1740 N N . LYS A 1 216 ? -25.209 12.857 32.016 1.00 91.94 216 LYS A N 1
ATOM 1741 C CA . LYS A 1 216 ? -25.335 14.309 32.274 1.00 91.94 216 LYS A CA 1
ATOM 1742 C C . LYS A 1 216 ? -25.279 14.677 33.760 1.00 91.94 216 LYS A C 1
ATOM 1744 O O . LYS A 1 216 ? -25.232 15.864 34.086 1.00 91.94 216 LYS A O 1
ATOM 1749 N N . LYS A 1 217 ? -25.346 13.698 34.663 1.00 90.88 217 LYS A N 1
ATOM 1750 C CA . LYS A 1 217 ? -25.357 13.920 36.113 1.00 90.88 217 LYS A CA 1
ATOM 1751 C C . LYS A 1 217 ? -23.947 14.079 36.674 1.00 90.88 217 LYS A C 1
ATOM 1753 O O . LYS A 1 217 ? -22.965 13.614 36.092 1.00 90.88 217 LYS A O 1
ATOM 1758 N N . SER A 1 218 ? -23.854 14.736 37.827 1.00 88.44 218 SER A N 1
ATOM 1759 C CA . SER A 1 218 ? -22.598 14.859 38.559 1.00 88.44 218 SER A CA 1
ATOM 1760 C C . SER A 1 218 ? -22.377 13.603 39.394 1.00 88.44 218 SER A C 1
ATOM 1762 O O . SER A 1 218 ? -23.314 13.045 39.960 1.00 88.44 218 SER A O 1
ATOM 1764 N N . VAL A 1 219 ? -21.131 13.157 39.516 1.00 88.19 219 VAL A N 1
ATOM 1765 C CA . VAL A 1 219 ? -20.810 11.946 40.294 1.00 88.19 219 VAL A CA 1
ATOM 1766 C C . VAL A 1 219 ? -21.159 12.150 41.770 1.00 88.19 219 VAL A C 1
ATOM 1768 O O . VAL A 1 219 ? -21.665 11.241 42.423 1.00 88.19 219 VAL A O 1
ATOM 1771 N N . SER A 1 220 ? -20.943 13.367 42.277 1.00 86.44 220 SER A N 1
ATOM 1772 C CA . SER A 1 220 ? -21.330 13.796 43.625 1.00 86.44 220 SER A CA 1
ATOM 1773 C C . SER A 1 220 ? -22.808 13.574 43.951 1.00 86.44 220 SER A C 1
ATOM 1775 O O . SER A 1 220 ? -23.134 13.380 45.116 1.00 86.44 220 SER A O 1
ATOM 1777 N N . ASP A 1 221 ? -23.698 13.586 42.953 1.00 86.94 221 ASP A N 1
ATOM 1778 C CA . ASP A 1 221 ? -25.149 13.467 43.164 1.00 86.94 221 ASP A CA 1
ATOM 1779 C C . ASP A 1 221 ? -25.549 12.067 43.658 1.00 86.94 221 ASP A C 1
ATOM 1781 O O . ASP A 1 221 ? -26.645 11.883 44.180 1.00 86.94 221 ASP A O 1
ATOM 1785 N N . PHE A 1 222 ? -24.646 11.093 43.522 1.00 85.50 222 PHE A N 1
ATOM 1786 C CA . PHE A 1 222 ? -24.848 9.700 43.918 1.00 85.50 222 PHE A CA 1
ATOM 1787 C C . PHE A 1 222 ? -24.150 9.330 45.238 1.00 85.50 222 PHE A C 1
ATOM 1789 O O . PHE A 1 222 ? -24.211 8.176 45.656 1.00 85.50 222 PHE A O 1
ATOM 1796 N N . TYR A 1 223 ? -23.495 10.286 45.909 1.00 82.12 223 TYR A N 1
ATOM 1797 C CA . TYR A 1 223 ? -22.952 10.099 47.259 1.00 82.12 223 TYR A CA 1
ATOM 1798 C C . TYR A 1 223 ? -24.020 10.428 48.307 1.00 82.12 223 TYR A C 1
ATOM 1800 O O . TYR A 1 223 ? -24.734 11.420 48.173 1.00 82.12 223 TYR A O 1
ATOM 1808 N N . LEU A 1 224 ? -24.088 9.642 49.389 1.00 80.62 224 LEU A N 1
ATOM 1809 C CA . LEU A 1 224 ? -25.005 9.906 50.509 1.00 80.62 224 LEU A CA 1
ATOM 1810 C C . LEU A 1 224 ? -24.753 11.294 51.125 1.00 80.62 224 LEU A C 1
ATOM 1812 O O . LEU A 1 224 ? -25.692 12.014 51.457 1.00 80.62 224 LEU A O 1
ATOM 1816 N N . ASN A 1 225 ? -23.482 11.682 51.226 1.00 82.81 225 ASN A N 1
ATOM 1817 C CA . ASN A 1 225 ? -23.051 13.033 51.543 1.00 82.81 225 ASN A CA 1
ATO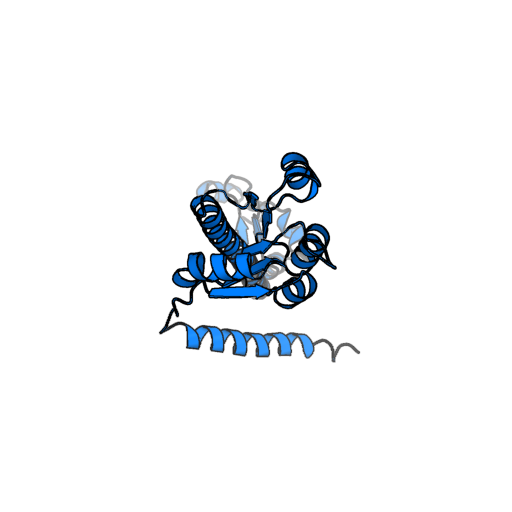M 1818 C C . ASN A 1 225 ? -22.038 13.498 50.491 1.00 82.81 225 ASN A C 1
ATOM 1820 O O . ASN A 1 225 ? -20.982 12.896 50.315 1.00 82.81 225 ASN A O 1
ATOM 1824 N N . GLN A 1 226 ? -22.342 14.599 49.801 1.00 78.12 226 GLN A N 1
ATOM 1825 C CA . GLN A 1 226 ? -21.505 15.107 48.707 1.00 78.12 226 GLN A CA 1
ATOM 1826 C C . GLN A 1 226 ? -20.081 15.470 49.157 1.00 78.12 226 GLN A C 1
ATOM 1828 O O . GLN A 1 226 ? -19.149 15.381 48.357 1.00 78.12 226 GLN A O 1
ATOM 1833 N N . LYS A 1 227 ? -19.900 15.844 50.432 1.00 76.50 227 LYS A N 1
ATOM 1834 C CA . LYS A 1 227 ? -18.585 16.168 51.007 1.00 76.50 227 LYS A CA 1
ATOM 1835 C C . LYS A 1 227 ? -17.691 14.946 51.187 1.00 76.50 227 LYS A C 1
ATOM 1837 O O . LYS A 1 227 ? -16.478 15.095 51.166 1.00 76.50 227 LYS A O 1
ATOM 1842 N N . ASP A 1 228 ? -18.253 13.739 51.262 1.00 79.88 228 ASP A N 1
ATOM 1843 C CA . ASP A 1 228 ? -17.471 12.494 51.353 1.00 79.88 228 ASP A CA 1
ATOM 1844 C C . ASP A 1 228 ? -16.643 12.253 50.084 1.00 79.88 228 ASP A C 1
ATOM 1846 O O . ASP A 1 228 ? -15.760 11.402 50.040 1.00 79.88 228 ASP A O 1
ATOM 1850 N N . ARG A 1 229 ? -16.910 13.005 49.016 1.00 75.19 229 ARG A N 1
ATOM 1851 C CA . ARG A 1 229 ? -16.089 12.976 47.816 1.00 75.19 229 ARG A CA 1
ATOM 1852 C C . ARG A 1 229 ? -14.755 13.700 47.999 1.00 75.19 229 ARG A C 1
ATOM 1854 O O . ARG A 1 229 ? -13.802 13.320 47.330 1.00 75.19 229 ARG A O 1
ATOM 1861 N N . GLU A 1 230 ? -14.656 14.667 48.918 1.00 72.88 230 GLU A N 1
ATOM 1862 C CA . GLU A 1 230 ? -13.423 15.417 49.225 1.00 72.88 230 GLU A CA 1
ATOM 1863 C C . GLU A 1 230 ? -12.278 14.500 49.680 1.00 72.88 230 GLU A C 1
ATOM 1865 O O . GLU A 1 230 ? -11.120 14.812 49.435 1.00 72.88 230 GLU A O 1
ATOM 1870 N N . THR A 1 231 ? -12.580 13.338 50.270 1.00 72.25 231 THR A N 1
ATOM 1871 C CA . THR A 1 231 ? -11.571 12.348 50.687 1.00 72.25 231 THR A CA 1
ATOM 1872 C C . THR A 1 231 ? -10.966 11.528 49.543 1.00 72.25 231 THR A C 1
ATOM 1874 O O . THR A 1 231 ? -10.034 10.764 49.782 1.00 72.25 231 THR A O 1
ATOM 1877 N N . PHE A 1 232 ? -11.482 11.654 48.315 1.00 66.56 232 PHE A N 1
ATOM 1878 C CA . PHE A 1 232 ? -11.034 10.901 47.131 1.00 66.56 232 PHE A CA 1
ATOM 1879 C C . PHE A 1 232 ? -10.471 11.797 46.013 1.00 66.56 232 PHE A C 1
ATOM 1881 O O . PHE A 1 232 ? -10.270 11.317 44.893 1.00 66.56 232 PHE A O 1
ATOM 1888 N N . VAL A 1 233 ? -10.272 13.091 46.293 1.00 60.94 233 VAL A N 1
ATOM 1889 C CA . VAL A 1 233 ? -9.699 14.087 45.369 1.00 60.94 233 VAL A CA 1
ATOM 1890 C C . VAL A 1 233 ? -8.243 14.347 45.711 1.00 60.94 233 VAL A C 1
ATOM 1892 O O . VAL A 1 233 ? -7.942 14.494 46.913 1.00 60.94 233 VAL A O 1
#